Protein AF-A0A9W8YYJ9-F1 (afdb_monomer)

pLDDT: mean 70.37, std 14.11, range [32.84, 92.06]

Secondary structure (DSSP, 8-state):
------HHHHHHHHHHHHHHHHHHHHTTTTS--S-HHHHHHTT--HHHHHHHHHHHHHHHHHHHHHHHHHHHHHHHHSTTHHHHHHHHHHTTTHHHHHHH--HHHHHHHHHHHHHHTSPPPGGG--TTPPPPP-HHHHHHHHHHHHHHHHHTTT--HHHHHHHHHHHHHHHHHHHHHHS-SS-HHHHHHHHHTT-S-HHHHHHHHHHHHHTHHHHHHHHHHHHHHHHHHHT-----TTHHHHHHHHHHHHHHHHHHHHHTT-----TTS-EEETT-TT-HHHHHHHHH--SEEEBTTBS-TTSHHHHHHHHHHHHHHHHH---TTHHHHHHHHHHHHHHHHH--

Structure (mmCIF, N/CA/C/O backbone):
data_AF-A0A9W8YYJ9-F1
#
_entry.id   AF-A0A9W8YYJ9-F1
#
loop_
_atom_site.group_PDB
_atom_site.id
_atom_site.type_symbol
_atom_site.label_atom_id
_atom_site.label_alt_id
_atom_site.label_comp_id
_atom_site.label_asym_id
_atom_site.label_entity_id
_atom_site.label_seq_id
_atom_site.pdbx_PDB_ins_code
_atom_site.Cartn_x
_atom_site.Cartn_y
_atom_site.Cartn_z
_atom_site.occupancy
_atom_site.B_iso_or_equiv
_atom_site.auth_seq_id
_atom_site.auth_comp_id
_atom_site.auth_asym_id
_atom_site.auth_atom_id
_atom_site.pdbx_PDB_model_num
ATOM 1 N N . MET A 1 1 ? -14.606 18.804 -3.916 1.00 32.84 1 MET A N 1
ATOM 2 C CA . MET A 1 1 ? -15.302 19.866 -3.164 1.00 32.84 1 MET A CA 1
ATOM 3 C C . MET A 1 1 ? -14.268 20.422 -2.221 1.00 32.84 1 MET A C 1
ATOM 5 O O . MET A 1 1 ? -13.526 19.591 -1.743 1.00 32.84 1 MET A O 1
ATOM 9 N N . SER A 1 2 ? -14.126 21.734 -2.077 1.00 35.25 2 SER A N 1
ATOM 10 C CA . SER A 1 2 ? -13.266 22.467 -1.126 1.00 35.25 2 SER A CA 1
ATOM 11 C C . SER A 1 2 ? -14.208 23.369 -0.323 1.00 35.25 2 SER A C 1
ATOM 13 O O . SER A 1 2 ? -15.156 23.877 -0.915 1.00 35.25 2 SER A O 1
ATOM 15 N N . HIS A 1 3 ? -14.028 23.500 0.995 1.00 41.28 3 HIS A N 1
ATOM 16 C CA . HIS A 1 3 ? -14.941 24.261 1.859 1.00 41.28 3 HIS A CA 1
ATOM 17 C C . HIS A 1 3 ? -14.974 25.735 1.418 1.00 41.28 3 HIS A C 1
ATOM 19 O O . HIS A 1 3 ? -13.970 26.431 1.542 1.00 41.28 3 HIS A O 1
ATOM 25 N N . SER A 1 4 ? -16.104 26.200 0.878 1.00 46.91 4 SER A N 1
ATOM 26 C CA . SER A 1 4 ? -16.253 27.545 0.297 1.00 46.91 4 SER A CA 1
ATOM 2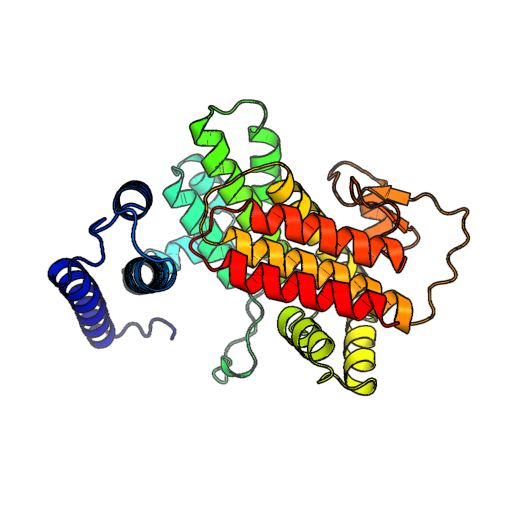7 C C . SER A 1 4 ? -16.373 28.662 1.344 1.00 46.91 4 SER A C 1
ATOM 29 O O . SER A 1 4 ? -16.263 29.836 1.005 1.00 46.91 4 SER A O 1
ATOM 31 N N . GLY A 1 5 ? -16.599 28.306 2.616 1.00 49.94 5 GLY A N 1
ATOM 32 C CA . GLY A 1 5 ? -16.934 29.264 3.675 1.00 49.94 5 GLY A CA 1
ATOM 33 C C . GLY A 1 5 ? -18.426 29.602 3.749 1.00 49.94 5 GLY A C 1
ATOM 34 O O . GLY A 1 5 ? -18.830 30.321 4.660 1.00 49.94 5 GLY A O 1
ATOM 35 N N . ASP A 1 6 ? -19.250 29.081 2.835 1.00 50.66 6 ASP A N 1
ATOM 36 C CA . ASP A 1 6 ? -20.679 29.377 2.782 1.00 50.66 6 ASP A CA 1
ATOM 37 C C . ASP A 1 6 ? -21.467 28.594 3.851 1.00 50.66 6 ASP A C 1
ATOM 39 O O . ASP A 1 6 ? -21.542 27.361 3.851 1.00 50.66 6 ASP A O 1
ATOM 43 N N . ARG A 1 7 ? -22.101 29.336 4.766 1.00 49.03 7 ARG A N 1
ATOM 44 C CA . ARG A 1 7 ? -22.953 28.808 5.845 1.00 49.03 7 ARG A CA 1
ATOM 45 C C . ARG A 1 7 ? -24.106 27.956 5.311 1.00 49.03 7 ARG A C 1
ATOM 47 O O . ARG A 1 7 ? -24.533 27.018 5.977 1.00 49.03 7 ARG A O 1
ATOM 54 N N . ARG A 1 8 ? -24.586 28.243 4.100 1.00 49.62 8 ARG A N 1
ATOM 55 C CA . ARG A 1 8 ? -25.687 27.499 3.482 1.00 49.62 8 ARG A CA 1
ATOM 56 C C . ARG A 1 8 ? -25.250 26.112 3.003 1.00 49.62 8 ARG A C 1
ATOM 58 O O . ARG A 1 8 ? -26.021 25.161 3.094 1.00 49.62 8 ARG A O 1
ATOM 65 N N . GLU A 1 9 ? -24.008 25.972 2.541 1.00 46.31 9 GLU A N 1
ATOM 66 C CA . GLU A 1 9 ? -23.428 24.677 2.163 1.00 46.31 9 GLU A CA 1
ATOM 67 C C . GLU A 1 9 ? -23.141 23.800 3.389 1.00 46.31 9 GLU A C 1
ATOM 69 O O . GLU A 1 9 ? -23.339 22.585 3.333 1.00 46.31 9 GLU A O 1
ATOM 74 N N . LEU A 1 10 ? -22.748 24.420 4.507 1.00 48.88 10 LEU A N 1
ATOM 75 C CA . LEU A 1 10 ? -22.602 23.768 5.811 1.00 48.88 10 LEU A CA 1
ATOM 76 C C . LEU A 1 10 ? -23.934 23.182 6.304 1.00 48.88 10 LEU A C 1
ATOM 78 O O . LEU A 1 10 ? -23.995 22.000 6.634 1.00 48.88 10 LEU A O 1
ATOM 82 N N . GLU A 1 11 ? -25.009 23.972 6.288 1.00 50.12 11 GLU A N 1
ATOM 83 C CA . GLU A 1 11 ? -26.346 23.519 6.700 1.00 50.12 11 GLU A CA 1
ATOM 84 C C . GLU A 1 11 ? -26.847 22.357 5.822 1.00 50.12 11 GLU A C 1
ATOM 86 O O . GLU A 1 11 ? -27.383 21.370 6.327 1.00 50.12 11 GLU A O 1
ATOM 91 N N . ILE A 1 12 ? -26.606 22.412 4.506 1.00 52.84 12 ILE A N 1
ATOM 92 C CA . ILE A 1 12 ? -26.936 21.312 3.587 1.00 52.84 12 ILE A CA 1
ATOM 93 C C . ILE A 1 12 ? -26.100 20.061 3.899 1.00 52.84 12 ILE A C 1
ATOM 95 O O . ILE A 1 12 ? -26.637 18.952 3.908 1.00 52.84 12 ILE A O 1
ATOM 99 N N . ALA A 1 13 ? -24.803 20.206 4.176 1.00 49.91 13 ALA A N 1
ATOM 100 C CA . ALA A 1 13 ? -23.924 19.086 4.506 1.00 49.91 13 ALA A CA 1
ATOM 101 C C . ALA A 1 13 ? -24.296 18.415 5.840 1.00 49.91 13 ALA A C 1
ATOM 103 O O . ALA A 1 13 ? -24.321 17.184 5.918 1.00 49.91 13 ALA A O 1
ATOM 104 N N . GLU A 1 14 ? -24.644 19.198 6.864 1.00 52.88 14 GLU A N 1
ATOM 105 C CA . GLU A 1 14 ? -25.125 18.695 8.156 1.00 52.88 14 GLU A CA 1
ATOM 106 C C . GLU A 1 14 ? -26.454 17.946 8.007 1.00 52.88 14 GLU A C 1
ATOM 108 O O . GLU A 1 14 ? -26.612 16.852 8.558 1.00 52.88 14 GLU A O 1
ATOM 113 N N . VAL A 1 15 ? -27.379 18.467 7.192 1.00 56.16 15 VAL A N 1
ATOM 114 C CA . VAL A 1 15 ? -28.635 17.781 6.859 1.00 56.16 15 VAL A CA 1
ATOM 115 C C . VAL A 1 15 ? -28.362 16.476 6.110 1.00 56.16 15 VAL A C 1
ATOM 117 O O . VAL A 1 15 ? -28.905 15.440 6.486 1.00 56.16 15 VAL A O 1
ATOM 120 N N . LEU A 1 16 ? -27.488 16.470 5.101 1.00 51.56 16 LEU A N 1
ATOM 121 C CA . LEU A 1 16 ? -27.149 15.259 4.342 1.00 51.56 16 LEU A CA 1
ATOM 122 C C . LEU A 1 16 ? -26.481 14.191 5.219 1.00 51.56 16 LEU A C 1
ATOM 124 O O . LEU A 1 16 ? -26.803 13.003 5.104 1.00 51.56 16 LEU A O 1
ATOM 128 N N . GLN A 1 17 ? -25.599 14.596 6.136 1.00 58.97 17 GLN A N 1
ATOM 129 C CA . GLN A 1 17 ? -24.997 13.698 7.116 1.00 58.97 17 GLN A CA 1
ATOM 130 C C . GLN A 1 17 ? -26.055 13.130 8.074 1.00 58.97 17 GLN A C 1
ATOM 132 O O . GLN A 1 17 ? -26.136 11.911 8.254 1.00 58.97 17 GLN A O 1
ATOM 137 N N . ALA A 1 18 ? -26.864 13.997 8.687 1.00 57.00 18 ALA A N 1
ATOM 138 C CA . ALA A 1 18 ? -27.879 13.607 9.659 1.00 57.00 18 ALA A CA 1
ATOM 139 C C . ALA A 1 18 ? -28.930 12.681 9.035 1.00 57.00 18 ALA A C 1
ATOM 141 O O . ALA A 1 18 ? -29.273 11.657 9.625 1.00 57.00 18 ALA A O 1
ATOM 142 N N . VAL A 1 19 ? -29.373 12.979 7.811 1.00 58.97 19 VAL A N 1
ATOM 143 C CA . VAL A 1 19 ? -30.324 12.162 7.046 1.00 58.97 19 VAL A CA 1
ATOM 144 C C . VAL A 1 19 ? -29.736 10.790 6.728 1.00 58.97 19 VAL A C 1
ATOM 146 O O . VAL A 1 19 ? -30.407 9.782 6.945 1.00 58.97 19 VAL A O 1
ATOM 149 N N . SER A 1 20 ? -28.475 10.721 6.294 1.00 56.91 20 SER A N 1
ATOM 150 C CA . SER A 1 20 ? -27.807 9.452 5.971 1.00 56.91 20 SER A CA 1
ATOM 151 C C . SER A 1 20 ? -27.663 8.547 7.200 1.00 56.91 20 SER A C 1
ATOM 153 O O . SER A 1 20 ? -27.973 7.357 7.139 1.00 56.91 20 SER A O 1
ATOM 155 N N . ILE A 1 21 ? -27.257 9.109 8.344 1.00 61.94 21 ILE A N 1
ATOM 156 C CA . ILE A 1 21 ? -27.129 8.366 9.607 1.00 61.94 21 ILE A CA 1
ATOM 157 C C . ILE A 1 21 ? -28.508 7.956 10.144 1.00 61.94 21 ILE A C 1
ATOM 159 O O . ILE A 1 21 ? -28.677 6.821 10.593 1.00 61.94 21 ILE A O 1
ATOM 163 N N . ALA A 1 22 ? -29.503 8.846 10.091 1.00 59.53 22 ALA A N 1
ATOM 164 C CA . ALA A 1 22 ? -30.857 8.570 10.565 1.00 59.53 22 ALA A CA 1
ATOM 165 C C . ALA A 1 22 ? -31.551 7.483 9.729 1.00 59.53 22 ALA A C 1
ATOM 167 O O . ALA A 1 22 ? -32.159 6.573 10.293 1.00 59.53 22 ALA A O 1
ATOM 168 N N . LEU A 1 23 ? -31.414 7.525 8.400 1.00 57.34 23 LEU A N 1
ATOM 169 C CA . LEU A 1 23 ? -31.914 6.480 7.503 1.00 57.34 23 LEU A CA 1
ATOM 170 C C . LEU A 1 23 ? -31.212 5.146 7.752 1.00 57.34 23 LEU A C 1
ATOM 172 O O . LEU A 1 23 ? -31.887 4.123 7.857 1.00 57.34 23 LEU A O 1
ATOM 176 N N . ALA A 1 24 ? -29.885 5.150 7.906 1.00 60.91 24 ALA A N 1
ATOM 177 C CA . ALA A 1 24 ? -29.119 3.940 8.193 1.00 60.91 24 ALA A CA 1
ATOM 178 C C . ALA A 1 24 ? -29.513 3.307 9.541 1.00 60.91 24 ALA A C 1
ATOM 180 O O . ALA A 1 24 ? -29.719 2.095 9.607 1.00 60.91 24 ALA A O 1
ATOM 181 N N . ARG A 1 25 ? -29.728 4.114 10.592 1.00 66.62 25 ARG A N 1
ATOM 182 C CA . ARG A 1 25 ? -30.268 3.642 11.883 1.00 66.62 25 ARG A CA 1
ATOM 183 C C . ARG A 1 25 ? -31.680 3.077 11.735 1.00 66.62 25 ARG A C 1
ATOM 185 O O . ARG A 1 25 ? -31.929 1.955 12.150 1.00 66.62 25 ARG A O 1
ATOM 192 N N . ARG A 1 26 ? -32.590 3.802 11.075 1.00 67.00 26 ARG A N 1
ATOM 193 C CA . ARG A 1 26 ? -33.988 3.370 10.879 1.00 67.00 26 ARG A CA 1
ATOM 194 C C . ARG A 1 26 ? -34.111 2.090 10.047 1.00 67.00 26 ARG A C 1
ATOM 196 O O . ARG A 1 26 ? -35.091 1.365 10.174 1.00 67.00 26 ARG A O 1
ATOM 203 N N . LYS A 1 27 ? -33.142 1.824 9.171 1.00 65.88 27 LYS A N 1
ATOM 204 C CA . LYS A 1 27 ? -33.082 0.618 8.336 1.00 65.88 27 LYS A CA 1
ATOM 205 C C . LYS A 1 27 ? -32.293 -0.531 8.980 1.00 65.88 27 LYS A C 1
ATOM 207 O O . LYS A 1 27 ? -32.112 -1.553 8.313 1.00 65.88 27 LYS A O 1
ATOM 212 N N . GLY A 1 28 ? -31.843 -0.376 10.231 1.00 60.56 28 GLY A N 1
ATOM 213 C CA . GLY A 1 28 ? -31.082 -1.392 10.965 1.00 60.56 28 GLY A CA 1
ATOM 214 C C . GLY A 1 28 ? -29.738 -1.717 10.311 1.00 60.56 28 GLY A C 1
ATOM 215 O O . GLY A 1 28 ? -29.261 -2.838 10.400 1.00 60.56 28 GLY A O 1
ATOM 216 N N . VAL A 1 29 ? -29.143 -0.768 9.580 1.00 67.69 29 VAL A N 1
ATOM 217 C CA . VAL A 1 29 ? -27.910 -0.987 8.797 1.00 67.69 29 VAL A CA 1
ATOM 218 C C . VAL A 1 29 ? -26.683 -1.150 9.704 1.00 67.69 29 VAL A C 1
ATOM 220 O O . VAL A 1 29 ? -25.703 -1.777 9.314 1.00 67.69 29 VAL A O 1
ATOM 223 N N . PHE A 1 30 ? -26.736 -0.591 10.914 1.00 62.47 30 PHE A N 1
ATOM 224 C CA . PHE A 1 30 ? -25.685 -0.716 11.930 1.00 62.47 30 PHE A CA 1
ATOM 225 C C . PHE A 1 30 ? -25.922 -1.871 12.908 1.00 62.47 30 PHE A C 1
ATOM 227 O O . PHE A 1 30 ? -25.112 -2.077 13.807 1.00 62.47 30 PHE A O 1
ATOM 234 N N . GLU A 1 31 ? -27.039 -2.579 12.771 1.00 67.19 31 GLU A N 1
ATOM 235 C CA . GLU A 1 31 ? -27.379 -3.705 13.630 1.00 67.19 31 GLU A CA 1
ATOM 236 C C . GLU A 1 31 ? -26.820 -4.987 13.015 1.00 67.19 31 GLU A C 1
ATOM 238 O O . GLU A 1 31 ? -26.928 -5.211 11.808 1.00 67.19 31 GLU A O 1
ATOM 243 N N . ASP A 1 32 ? -26.216 -5.835 13.845 1.00 59.44 32 ASP A N 1
ATOM 244 C CA . ASP A 1 32 ? -25.750 -7.154 13.421 1.00 59.44 32 ASP A CA 1
ATOM 245 C C . ASP A 1 32 ? -26.947 -8.114 13.392 1.00 59.44 32 ASP A C 1
ATOM 247 O O . ASP A 1 32 ? -27.290 -8.770 14.379 1.00 59.44 32 ASP A O 1
ATOM 251 N N . VAL A 1 33 ? -27.678 -8.091 12.274 1.00 60.03 33 VAL A N 1
ATOM 252 C CA . VAL A 1 33 ? -28.967 -8.786 12.147 1.00 60.03 33 VAL A CA 1
ATOM 253 C C . VAL A 1 33 ? -28.774 -10.296 11.960 1.00 60.03 33 VAL A C 1
ATOM 255 O O . VAL A 1 33 ? -29.585 -11.079 12.458 1.00 60.03 33 VAL A O 1
ATOM 258 N N . LEU A 1 34 ? -27.703 -10.725 11.279 1.00 62.53 34 LEU A N 1
ATOM 259 C CA . LEU A 1 34 ? -27.428 -12.132 10.965 1.00 62.53 34 LEU A CA 1
ATOM 260 C C . LEU A 1 34 ? -25.920 -12.454 11.051 1.00 62.53 34 LEU A C 1
ATOM 262 O O . LEU A 1 34 ? -25.251 -12.579 10.024 1.00 62.53 34 LEU A O 1
ATOM 266 N N . PRO A 1 35 ? -25.389 -12.691 12.266 1.00 65.19 35 PRO A N 1
ATOM 267 C CA . PRO A 1 35 ? -24.015 -13.148 12.446 1.00 65.19 35 PRO A CA 1
ATOM 268 C C . PRO A 1 35 ? -23.746 -14.424 11.636 1.00 65.19 35 PRO A C 1
ATOM 270 O O . PRO A 1 35 ? -24.597 -15.320 11.587 1.00 65.19 35 PRO A O 1
ATOM 273 N N . GLN A 1 36 ? -22.551 -14.550 11.047 1.00 62.38 36 GLN A N 1
ATOM 274 C CA . GLN A 1 36 ? -22.151 -15.720 10.243 1.00 62.38 36 GLN A CA 1
ATOM 275 C C . GLN A 1 36 ? -22.388 -17.051 10.977 1.00 62.38 36 GLN A C 1
ATOM 277 O O . GLN A 1 36 ? -22.836 -18.027 10.373 1.00 62.38 36 GLN A O 1
ATOM 282 N N . ASP A 1 37 ? -22.190 -17.055 12.295 1.00 65.38 37 ASP A N 1
ATOM 283 C CA . ASP A 1 37 ? -22.404 -18.208 13.171 1.00 65.38 37 ASP A CA 1
ATOM 284 C C . ASP A 1 37 ? -23.873 -18.644 13.237 1.00 65.38 37 ASP A C 1
ATOM 286 O O . ASP A 1 37 ? -24.168 -19.819 13.449 1.00 65.38 37 ASP A O 1
ATOM 290 N N . ARG A 1 38 ? -24.819 -17.712 13.064 1.00 65.50 38 ARG A N 1
ATOM 291 C CA . ARG A 1 38 ? -26.251 -18.025 12.986 1.00 65.50 38 ARG A CA 1
ATOM 292 C C . ARG A 1 38 ? -26.628 -18.543 11.606 1.00 65.50 38 ARG A C 1
ATOM 294 O O . ARG A 1 38 ? -27.392 -19.495 11.535 1.00 65.50 38 ARG A O 1
ATOM 301 N N . ILE A 1 39 ? -26.055 -17.992 10.534 1.00 64.69 39 ILE A N 1
ATOM 302 C CA . ILE A 1 39 ? -26.288 -18.479 9.163 1.00 64.69 39 ILE A CA 1
ATOM 303 C C . ILE A 1 39 ? -25.789 -19.924 9.012 1.00 64.69 39 ILE A C 1
ATOM 305 O O . ILE A 1 39 ? -26.496 -20.764 8.460 1.00 64.69 39 ILE A O 1
ATOM 309 N N . ALA A 1 40 ? -24.621 -20.240 9.578 1.00 67.00 40 ALA A N 1
ATOM 310 C CA . ALA A 1 40 ? -24.063 -21.593 9.578 1.00 67.00 40 ALA A CA 1
ATOM 311 C C . ALA A 1 40 ? -24.938 -22.605 10.344 1.00 67.00 40 ALA A C 1
ATOM 313 O O . ALA A 1 40 ? -25.021 -23.771 9.962 1.00 67.00 40 ALA A O 1
ATOM 314 N N . LYS A 1 41 ? -25.633 -22.160 11.399 1.00 75.12 41 LYS A N 1
ATOM 315 C CA . LYS A 1 41 ? -26.545 -22.999 12.196 1.00 75.12 41 LYS A CA 1
ATOM 316 C C . LYS A 1 41 ? -27.883 -23.282 11.512 1.00 75.12 41 LYS A C 1
ATOM 318 O O . LYS A 1 41 ? -28.564 -24.213 11.925 1.00 75.12 41 LYS A O 1
ATOM 323 N N . LEU A 1 42 ? -28.261 -22.521 10.482 1.00 73.81 42 LEU A N 1
ATOM 324 C CA . LEU A 1 42 ? -29.549 -22.685 9.797 1.00 73.81 42 LEU A CA 1
ATOM 325 C C . LEU A 1 42 ? -29.588 -23.891 8.836 1.00 73.81 42 LEU A C 1
ATOM 327 O O . LEU A 1 42 ? -30.653 -24.166 8.296 1.00 73.81 42 LEU A O 1
ATOM 331 N N . GLN A 1 43 ? -28.464 -24.596 8.618 1.00 79.00 43 GLN A N 1
ATOM 332 C CA . GLN A 1 43 ? -28.350 -25.769 7.724 1.00 79.00 43 GLN A CA 1
ATOM 333 C C . GLN A 1 43 ? -29.042 -25.574 6.359 1.00 79.00 43 GLN A C 1
ATOM 335 O O . GLN A 1 43 ? -29.646 -26.489 5.802 1.00 79.00 43 GLN A O 1
ATOM 340 N N . LEU A 1 44 ? -28.986 -24.353 5.821 1.00 79.06 44 LEU A N 1
ATOM 341 C CA . LEU A 1 44 ? -29.685 -24.004 4.591 1.00 79.06 44 LEU A CA 1
ATOM 342 C C . LEU A 1 44 ? -28.982 -24.600 3.364 1.00 79.06 44 LEU A C 1
ATOM 344 O O . LEU A 1 44 ? -27.752 -24.709 3.353 1.00 79.06 44 LEU A O 1
ATOM 348 N N . PRO A 1 45 ? -29.733 -24.891 2.286 1.00 84.06 45 PRO A N 1
ATOM 349 C CA . PRO A 1 45 ? -29.152 -25.145 0.976 1.00 84.06 45 PRO A CA 1
ATOM 350 C C . PRO A 1 45 ? -28.176 -24.026 0.587 1.00 84.06 45 PRO A C 1
ATOM 352 O O . PRO A 1 45 ? -28.455 -22.844 0.815 1.00 84.06 45 PRO A O 1
ATOM 355 N N . LEU A 1 46 ? -27.048 -24.394 -0.031 1.00 73.38 46 LEU A N 1
ATOM 356 C CA . LEU A 1 46 ? -25.930 -23.489 -0.338 1.00 73.38 46 LEU A CA 1
ATOM 357 C C . LEU A 1 46 ? -26.377 -22.189 -1.026 1.00 73.38 46 LEU A C 1
ATOM 359 O O . LEU A 1 46 ? -25.905 -21.107 -0.687 1.00 73.38 46 LEU A O 1
ATOM 363 N N . GLU A 1 47 ? -27.323 -22.285 -1.958 1.00 70.50 47 GLU A N 1
ATOM 364 C CA . GLU A 1 47 ? -27.848 -21.137 -2.697 1.00 70.50 47 GLU A CA 1
ATOM 365 C C . GLU A 1 47 ? -28.603 -20.143 -1.796 1.00 70.50 47 GLU A C 1
ATOM 367 O O . GLU A 1 47 ? -28.457 -18.928 -1.934 1.00 70.50 47 GLU A O 1
ATOM 372 N N . GLN A 1 48 ? -29.375 -20.638 -0.828 1.00 69.62 48 GLN A N 1
ATOM 373 C CA . GLN A 1 48 ? -30.124 -19.800 0.110 1.00 69.62 48 GLN A CA 1
ATOM 374 C C . GLN A 1 48 ? -29.200 -19.164 1.153 1.00 69.62 48 GLN A C 1
ATOM 376 O O . GLN A 1 48 ? -29.341 -17.978 1.459 1.00 69.62 48 GLN A O 1
ATOM 381 N N . ALA A 1 49 ? -28.205 -19.915 1.634 1.00 69.56 49 ALA A N 1
ATOM 382 C CA . ALA A 1 49 ? -27.157 -19.385 2.501 1.00 69.56 49 ALA A CA 1
ATOM 383 C C . ALA A 1 49 ? -26.353 -18.273 1.802 1.00 69.56 49 ALA A C 1
ATOM 385 O O . ALA A 1 49 ? -26.058 -17.242 2.409 1.00 69.56 49 ALA A O 1
ATOM 386 N N . TRP A 1 50 ? -26.050 -18.445 0.511 1.00 69.12 50 TRP A N 1
ATOM 387 C CA . TRP A 1 50 ? -25.339 -17.447 -0.287 1.00 69.12 50 TRP A CA 1
ATOM 388 C C . TRP A 1 50 ? -26.148 -16.158 -0.476 1.00 69.12 50 TRP A C 1
ATOM 390 O O . TRP A 1 50 ? -25.606 -15.067 -0.301 1.00 69.12 50 TRP A O 1
ATOM 400 N N . ARG A 1 51 ? -27.454 -16.265 -0.756 1.00 71.69 51 ARG A N 1
ATOM 401 C CA . ARG A 1 51 ? -28.349 -15.098 -0.868 1.00 71.69 51 ARG A CA 1
ATOM 402 C C . ARG A 1 51 ? -28.451 -14.321 0.447 1.00 71.69 51 ARG A C 1
ATOM 404 O O . ARG A 1 51 ? -28.366 -13.096 0.432 1.00 71.69 51 ARG A O 1
ATOM 411 N N . LEU A 1 52 ? -28.580 -15.014 1.580 1.00 71.00 52 LEU A N 1
ATOM 412 C CA . LEU A 1 52 ? -28.612 -14.377 2.904 1.00 71.00 52 LEU A CA 1
ATOM 413 C C . LEU A 1 52 ? -27.292 -13.679 3.236 1.00 71.00 52 LEU A C 1
ATOM 415 O O . LEU A 1 52 ? -27.298 -12.549 3.720 1.00 71.00 52 LEU A O 1
ATOM 419 N N . TRP A 1 53 ? -26.167 -14.323 2.922 1.00 72.94 53 TRP A N 1
ATOM 420 C CA . TRP A 1 53 ? -24.850 -13.720 3.091 1.00 72.94 53 TRP A CA 1
ATOM 421 C C . TRP A 1 53 ? -24.676 -12.464 2.227 1.00 72.94 53 TRP A C 1
ATOM 423 O O . TRP A 1 53 ? -24.154 -11.466 2.713 1.00 72.94 53 TRP A O 1
ATOM 433 N N . ALA A 1 54 ? -25.135 -12.482 0.971 1.00 68.56 54 ALA A N 1
ATOM 434 C CA . ALA A 1 54 ? -25.024 -11.338 0.067 1.00 68.56 54 ALA A CA 1
ATOM 435 C C . ALA A 1 54 ? -25.786 -10.106 0.585 1.00 68.56 54 ALA A C 1
ATOM 437 O O . ALA A 1 54 ? -25.248 -9.001 0.559 1.00 68.56 54 ALA A O 1
ATOM 438 N N . VAL A 1 55 ? -26.999 -10.302 1.110 1.00 71.12 55 VAL A N 1
ATOM 439 C CA . VAL A 1 55 ? -27.831 -9.222 1.671 1.00 71.12 55 VAL A CA 1
ATOM 440 C C . VAL A 1 55 ? -27.227 -8.644 2.956 1.00 71.12 55 VAL A C 1
ATOM 442 O O . VAL A 1 55 ? -27.220 -7.426 3.150 1.00 71.12 55 VAL A O 1
ATOM 445 N N . ASP A 1 56 ? -26.696 -9.497 3.834 1.00 66.25 56 ASP A N 1
ATOM 446 C CA . ASP A 1 56 ? -26.001 -9.055 5.049 1.00 66.25 56 ASP A CA 1
ATOM 447 C C . ASP A 1 56 ? -24.716 -8.270 4.722 1.00 66.25 56 ASP A C 1
ATOM 449 O O . ASP A 1 56 ? -24.442 -7.202 5.273 1.00 66.25 56 ASP A O 1
ATOM 453 N N . GLU A 1 57 ? -23.952 -8.761 3.751 1.00 69.19 57 GLU A N 1
ATOM 454 C CA . GLU A 1 57 ? -22.732 -8.123 3.271 1.00 69.19 57 GLU A CA 1
ATOM 455 C C . GLU A 1 57 ? -23.006 -6.755 2.622 1.00 69.19 57 GLU A C 1
ATOM 457 O O . GLU A 1 57 ? -22.287 -5.787 2.884 1.00 69.19 57 GLU A O 1
ATOM 462 N N . GLU A 1 58 ? -24.063 -6.637 1.816 1.00 66.31 58 GLU A N 1
ATOM 463 C CA . GLU A 1 58 ? -24.501 -5.369 1.223 1.00 66.31 58 GLU A CA 1
ATOM 464 C C . GLU A 1 58 ? -24.875 -4.339 2.300 1.00 66.31 58 GLU A C 1
ATOM 466 O O . GLU A 1 58 ? -24.478 -3.169 2.225 1.00 66.31 58 GLU A O 1
ATOM 471 N N . ARG A 1 59 ? -25.562 -4.778 3.360 1.00 66.38 59 ARG A N 1
ATOM 472 C CA . ARG A 1 59 ? -25.885 -3.935 4.518 1.00 66.38 59 ARG A CA 1
ATOM 473 C C . ARG A 1 59 ? -24.638 -3.465 5.255 1.00 66.38 59 ARG A C 1
ATOM 475 O O . ARG A 1 59 ? -24.501 -2.261 5.474 1.00 66.38 59 ARG A O 1
ATOM 482 N N . ARG A 1 60 ? -23.696 -4.360 5.571 1.00 68.06 60 ARG A N 1
ATOM 483 C CA . ARG A 1 60 ? -22.437 -3.986 6.244 1.00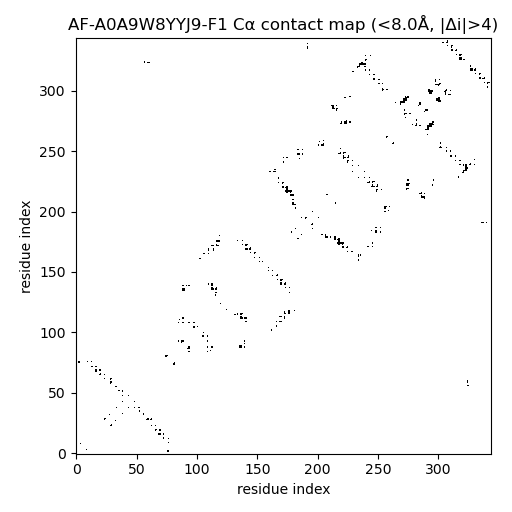 68.06 60 ARG A CA 1
ATOM 484 C C . ARG A 1 60 ? -21.631 -2.974 5.426 1.00 68.06 60 ARG A C 1
ATOM 486 O O . ARG A 1 60 ? -21.145 -1.984 5.975 1.00 68.06 60 ARG A O 1
ATOM 493 N N . ARG A 1 61 ? -21.560 -3.150 4.101 1.00 66.19 61 ARG A N 1
ATOM 494 C CA . ARG A 1 61 ? -20.910 -2.193 3.183 1.00 66.19 61 ARG A CA 1
ATOM 495 C C . ARG A 1 61 ? -21.612 -0.841 3.156 1.00 66.19 61 ARG A C 1
ATOM 497 O O . ARG A 1 61 ? -20.944 0.191 3.156 1.00 66.19 61 ARG A O 1
ATOM 504 N N . THR A 1 62 ? -22.941 -0.844 3.186 1.00 68.38 62 THR A N 1
ATOM 505 C CA . THR A 1 62 ? -23.751 0.378 3.244 1.00 68.38 62 THR A CA 1
ATOM 506 C C . THR A 1 62 ? -23.528 1.124 4.560 1.00 68.38 62 THR A C 1
ATOM 508 O O . THR A 1 62 ? -23.281 2.328 4.546 1.00 68.38 62 THR A O 1
ATOM 511 N N . GLY A 1 63 ? -23.521 0.421 5.696 1.00 68.31 63 GLY A N 1
ATOM 512 C CA . GLY A 1 63 ? -23.250 1.015 7.009 1.00 68.31 63 GLY A CA 1
ATOM 513 C C . GLY A 1 63 ? -21.861 1.626 7.089 1.00 68.31 63 GLY A C 1
ATOM 514 O O . GLY A 1 63 ? -21.692 2.752 7.557 1.00 68.31 63 GLY A O 1
ATOM 515 N N . PHE A 1 64 ? -20.869 0.934 6.539 1.00 64.31 64 PHE A N 1
ATOM 516 C CA . PHE A 1 64 ? -19.523 1.466 6.463 1.00 64.31 64 PHE A CA 1
ATOM 517 C C . PHE A 1 64 ? -19.400 2.689 5.545 1.00 64.31 64 PHE A C 1
ATOM 519 O O . PHE A 1 64 ? -18.765 3.673 5.918 1.00 64.31 64 PHE A O 1
ATOM 526 N N . ALA A 1 65 ? -20.026 2.669 4.367 1.00 64.75 65 ALA A N 1
ATOM 527 C CA . ALA A 1 65 ? -20.027 3.810 3.456 1.00 64.75 65 ALA A CA 1
ATOM 528 C C . ALA A 1 65 ? -20.690 5.043 4.088 1.00 64.75 65 ALA A C 1
ATOM 530 O O . ALA A 1 65 ? -20.192 6.160 3.921 1.00 64.75 65 ALA A O 1
ATOM 531 N N . VAL A 1 66 ? -21.759 4.842 4.866 1.00 66.50 66 VAL A N 1
ATOM 532 C CA . VAL A 1 66 ? -22.405 5.898 5.657 1.00 66.50 66 VAL A CA 1
ATOM 533 C C . VAL A 1 66 ? -21.471 6.396 6.761 1.00 66.50 66 VAL A C 1
ATOM 535 O O . VAL A 1 66 ? -21.359 7.605 6.940 1.00 66.50 66 VAL A O 1
ATOM 538 N N . TRP A 1 67 ? -20.754 5.506 7.454 1.00 68.06 67 TRP A N 1
ATOM 539 C CA . TRP A 1 67 ? -19.782 5.889 8.483 1.00 68.06 67 TRP A CA 1
ATOM 540 C C . TRP A 1 67 ? -18.615 6.700 7.907 1.00 68.06 67 TRP A C 1
ATOM 542 O O . TRP A 1 67 ? -18.354 7.798 8.386 1.00 68.06 67 TRP A O 1
ATOM 552 N N . VAL A 1 68 ? -17.969 6.231 6.834 1.00 62.66 68 VAL A N 1
ATOM 553 C CA . VAL A 1 68 ? -16.871 6.957 6.169 1.00 62.66 68 VAL A CA 1
ATOM 554 C C . VAL A 1 68 ? -17.345 8.311 5.666 1.00 62.66 68 VAL A C 1
ATOM 556 O O . VAL A 1 68 ? -16.663 9.316 5.861 1.00 62.66 68 VAL A O 1
ATOM 559 N N . SER A 1 69 ? -18.513 8.350 5.026 1.00 59.06 69 SER A N 1
ATOM 560 C CA . SER A 1 69 ? -19.103 9.601 4.554 1.00 59.06 69 SER A CA 1
ATOM 561 C C . SER A 1 69 ? -19.332 10.555 5.723 1.00 59.06 69 SER A C 1
ATOM 563 O O . SER A 1 69 ? -18.843 11.678 5.686 1.00 59.06 69 SER A O 1
ATOM 565 N N . ALA A 1 70 ? -19.966 10.094 6.802 1.00 56.97 70 ALA A N 1
ATOM 566 C CA . ALA A 1 70 ? -20.207 10.891 8.000 1.00 56.97 70 ALA A CA 1
ATOM 567 C C . ALA A 1 70 ? -18.914 11.404 8.648 1.00 56.97 70 ALA A C 1
ATOM 569 O O . ALA A 1 70 ? -18.816 12.590 8.950 1.00 56.97 70 ALA A O 1
ATOM 570 N N . SER A 1 71 ? -17.900 10.554 8.817 1.00 55.47 71 SER A N 1
ATOM 571 C CA . SER A 1 71 ? -16.598 10.953 9.361 1.00 55.47 71 SER A CA 1
ATOM 572 C C . SER A 1 71 ? -15.931 12.021 8.499 1.00 55.47 71 SER A C 1
ATOM 574 O O . SER A 1 71 ? -15.370 12.977 9.030 1.00 55.47 71 SER A O 1
ATOM 576 N N . ARG A 1 72 ? -16.040 11.904 7.170 1.00 55.25 72 ARG A N 1
ATOM 577 C CA . ARG A 1 72 ? -15.527 12.909 6.235 1.00 55.25 72 ARG A CA 1
ATOM 578 C C . ARG A 1 72 ? -16.297 14.222 6.330 1.00 55.25 72 ARG A C 1
ATOM 580 O O . ARG A 1 72 ? -15.645 15.255 6.359 1.00 55.25 72 ARG A O 1
ATOM 587 N N . TYR A 1 73 ? -17.627 14.195 6.444 1.00 52.81 73 TYR A N 1
ATOM 588 C CA . TYR A 1 73 ? -18.444 15.404 6.624 1.00 52.81 73 TYR A CA 1
ATOM 589 C C . TYR A 1 73 ? -18.105 16.146 7.926 1.00 52.81 73 TYR A C 1
ATOM 591 O O . TYR A 1 73 ? -17.881 17.353 7.889 1.00 52.81 73 TYR A O 1
ATOM 599 N N . VAL A 1 74 ? -17.950 15.431 9.048 1.00 49.22 74 VAL A N 1
ATOM 600 C CA . VAL A 1 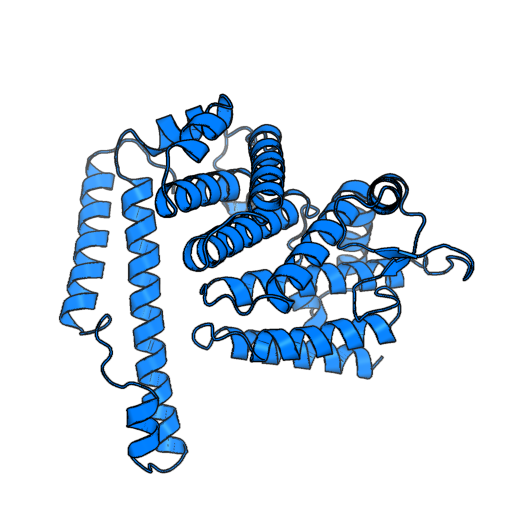74 ? -17.563 16.028 10.346 1.00 49.22 74 VAL A CA 1
ATOM 601 C C . VAL A 1 74 ? -16.189 16.696 10.291 1.00 49.22 74 VAL A C 1
ATOM 603 O O . VAL A 1 74 ? -15.985 17.726 10.929 1.00 49.22 74 VAL A O 1
ATOM 606 N N . LEU A 1 75 ? -15.244 16.113 9.552 1.00 48.34 75 LEU A N 1
ATOM 607 C CA . LEU A 1 75 ? -13.897 16.663 9.370 1.00 48.34 75 LEU A CA 1
ATOM 608 C C . LEU A 1 75 ? -13.874 17.856 8.408 1.00 48.34 75 LEU A C 1
ATOM 610 O O . LEU A 1 75 ? -13.096 18.783 8.603 1.00 48.34 75 LEU A O 1
ATOM 614 N N . TRP A 1 76 ? -14.724 17.830 7.384 1.00 47.56 76 TRP A N 1
ATOM 615 C CA . TRP A 1 76 ? -14.746 18.826 6.317 1.00 47.56 76 TRP A CA 1
ATOM 616 C C . TRP A 1 76 ? -15.460 20.121 6.678 1.00 47.56 76 TRP A C 1
ATOM 618 O O . TRP A 1 76 ? -15.045 21.186 6.233 1.00 47.56 76 TRP A O 1
ATOM 628 N N . PHE A 1 77 ? -16.539 20.021 7.448 1.00 46.22 77 PHE A N 1
ATOM 629 C CA . PHE A 1 77 ? -17.475 21.120 7.650 1.00 46.22 77 PHE A CA 1
ATOM 630 C C . PHE A 1 77 ? -17.458 21.690 9.072 1.00 46.22 77 PHE A C 1
ATOM 632 O O . PHE A 1 77 ? -18.100 22.702 9.325 1.00 46.22 77 PHE A O 1
ATOM 639 N N . ARG A 1 78 ? -16.681 21.121 10.009 1.00 39.47 78 ARG A N 1
ATOM 640 C CA . ARG A 1 78 ? -16.446 21.790 11.298 1.00 39.47 78 ARG A CA 1
ATOM 641 C C . ARG A 1 78 ? -15.518 22.995 11.104 1.00 39.47 78 ARG A C 1
ATOM 643 O O . ARG A 1 78 ? -14.336 22.786 10.815 1.00 39.47 78 ARG A O 1
ATOM 650 N N . PRO A 1 79 ? -15.988 24.236 11.331 1.00 35.66 79 PRO A N 1
ATOM 651 C CA . PRO A 1 79 ? -15.151 25.416 11.169 1.00 35.66 79 PRO A CA 1
ATOM 652 C C . PRO A 1 79 ? -13.979 25.378 12.163 1.00 35.66 79 PRO A C 1
ATOM 654 O O . PRO A 1 79 ? -14.171 25.086 13.345 1.00 35.66 79 PRO A O 1
ATOM 657 N N . GLY A 1 80 ? -12.762 25.660 11.686 1.00 40.94 80 GLY A N 1
ATOM 658 C CA . GLY A 1 80 ? -11.590 25.945 12.526 1.00 40.94 80 GLY A CA 1
ATOM 659 C C . GLY A 1 80 ? -10.622 24.792 12.825 1.00 40.94 80 GLY A C 1
ATOM 660 O O . GLY A 1 80 ? -9.529 25.068 13.307 1.00 40.94 80 GLY A O 1
ATOM 661 N N . ARG A 1 81 ? -10.943 23.520 12.524 1.00 42.97 81 ARG A N 1
ATOM 662 C CA . ARG A 1 81 ? -9.997 22.398 12.754 1.00 42.97 81 ARG A CA 1
ATOM 663 C C . ARG A 1 81 ? -9.202 21.963 11.525 1.00 42.97 81 ARG A C 1
ATOM 665 O O . ARG A 1 81 ? -8.064 21.557 11.705 1.00 42.97 81 ARG A O 1
ATOM 672 N N . SER A 1 82 ? -9.743 22.057 10.308 1.00 48.22 82 SER A N 1
ATOM 673 C CA . SER A 1 82 ? -8.984 21.691 9.098 1.00 48.22 82 SER A CA 1
ATOM 674 C C . SER A 1 82 ? -7.871 22.697 8.801 1.00 48.22 82 SER A C 1
ATOM 676 O O . SER A 1 82 ? -6.754 22.280 8.532 1.00 48.22 82 SER A O 1
ATOM 678 N N . GLN A 1 83 ? -8.133 24.002 8.955 1.00 49.72 83 GLN A N 1
ATOM 679 C CA . GLN A 1 83 ? -7.119 25.048 8.785 1.00 49.72 83 GLN A CA 1
ATOM 680 C C . GLN A 1 83 ? -6.019 24.937 9.849 1.00 49.72 83 GLN A C 1
ATOM 682 O O . GLN A 1 83 ? -4.859 24.822 9.502 1.00 49.72 83 GLN A O 1
ATOM 687 N N . ALA A 1 84 ? -6.375 24.844 11.138 1.00 53.94 84 ALA A N 1
ATOM 688 C CA . ALA A 1 84 ? -5.395 24.760 12.224 1.00 53.94 84 ALA A CA 1
ATOM 689 C C . ALA A 1 84 ? -4.531 23.487 12.174 1.00 53.94 84 ALA A C 1
ATOM 691 O O . ALA A 1 84 ? -3.372 23.521 12.569 1.00 53.94 84 ALA A O 1
ATOM 692 N N . LEU A 1 85 ? -5.083 22.363 11.702 1.00 51.25 85 LEU A N 1
ATOM 693 C CA . 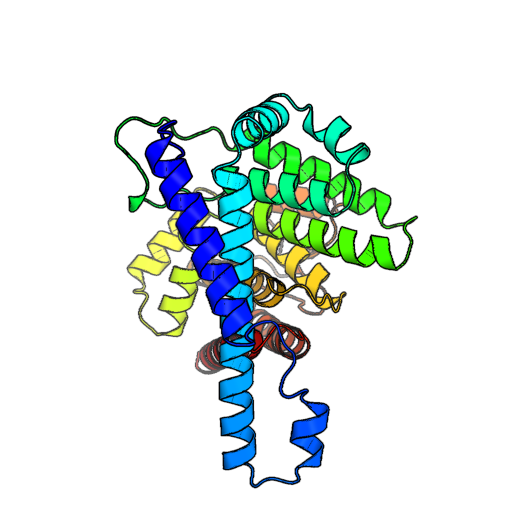LEU A 1 85 ? -4.359 21.094 11.598 1.00 51.25 85 LEU A CA 1
ATOM 694 C C . LEU A 1 85 ? -3.537 21.022 10.302 1.00 51.25 85 LEU A C 1
ATOM 696 O O . LEU A 1 85 ? -2.419 20.519 10.340 1.00 51.25 85 LEU A O 1
ATOM 700 N N . ALA A 1 86 ? -4.027 21.595 9.197 1.00 53.66 86 ALA A N 1
ATOM 701 C CA . ALA A 1 86 ? -3.234 21.805 7.986 1.00 53.66 86 ALA A CA 1
ATOM 702 C C . ALA A 1 86 ? -2.067 22.774 8.247 1.00 53.66 86 ALA A C 1
ATOM 704 O O . ALA A 1 86 ? -0.929 22.445 7.926 1.00 53.66 86 ALA A O 1
ATOM 705 N N . ASP A 1 87 ? -2.317 23.894 8.928 1.00 58.28 87 ASP A N 1
ATOM 706 C CA . ASP A 1 87 ? -1.298 24.850 9.368 1.00 58.28 87 ASP A CA 1
ATOM 707 C C . ASP A 1 87 ? -0.324 24.200 10.365 1.00 58.28 87 ASP A C 1
ATOM 709 O O . ASP A 1 87 ? 0.878 24.437 10.296 1.00 58.28 87 ASP A O 1
ATOM 713 N N . ALA A 1 88 ? -0.797 23.325 11.260 1.00 57.44 88 ALA A N 1
ATOM 714 C CA . ALA A 1 88 ? 0.074 22.581 12.174 1.00 57.44 88 ALA A CA 1
ATOM 715 C C . ALA A 1 88 ? 0.949 21.532 11.462 1.00 57.44 88 ALA A C 1
ATOM 717 O O . A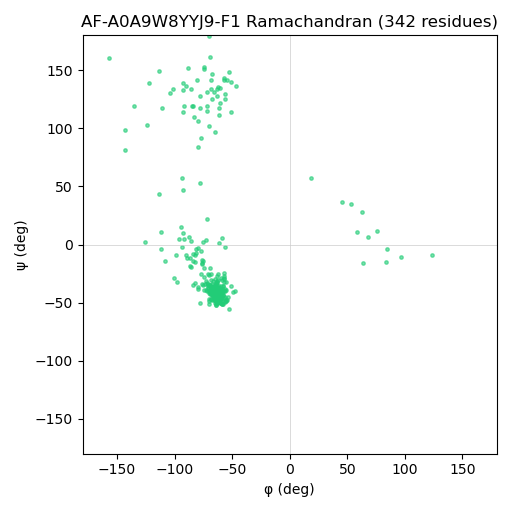LA A 1 88 ? 2.104 21.315 11.836 1.00 57.44 88 ALA A O 1
ATOM 718 N N . CYS A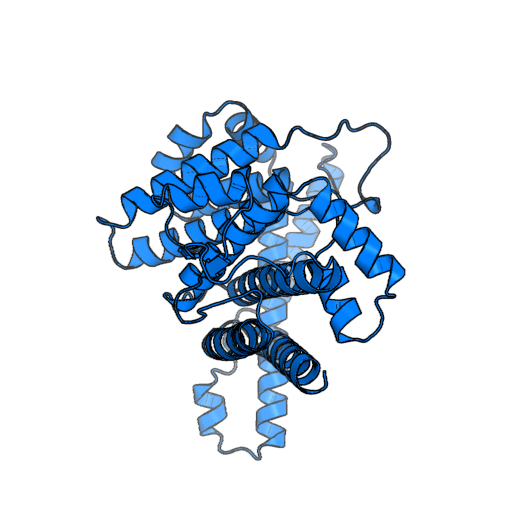 1 89 ? 0.421 20.895 10.414 1.00 54.28 89 CYS A N 1
ATOM 719 C CA . CYS A 1 89 ? 1.191 19.989 9.563 1.00 54.28 89 CYS A CA 1
ATOM 720 C C . CYS A 1 89 ? 2.248 20.751 8.749 1.00 54.28 89 CYS A C 1
ATOM 722 O O . CYS A 1 89 ? 3.371 20.268 8.626 1.00 54.28 89 CYS A O 1
ATOM 724 N N . LEU A 1 90 ? 1.924 21.954 8.260 1.00 59.69 90 LEU A N 1
ATOM 725 C CA . LEU A 1 90 ? 2.842 22.825 7.516 1.00 59.69 90 LEU A CA 1
ATOM 726 C C . LEU A 1 90 ? 3.918 23.471 8.409 1.00 59.69 90 LEU A C 1
ATOM 728 O O . LEU A 1 90 ? 5.043 23.662 7.958 1.00 59.69 90 LEU A O 1
ATOM 732 N N . ASN A 1 91 ? 3.609 23.754 9.678 1.00 64.12 91 ASN A N 1
ATOM 733 C CA . ASN A 1 91 ? 4.511 24.426 10.626 1.00 64.12 91 ASN A CA 1
ATOM 734 C C . ASN A 1 91 ? 5.329 23.465 11.515 1.00 64.12 91 ASN A C 1
ATOM 736 O O . ASN A 1 91 ? 5.857 23.888 12.542 1.00 64.12 91 ASN A O 1
ATOM 740 N N . ALA A 1 92 ? 5.412 22.173 11.172 1.00 62.66 92 ALA A N 1
ATOM 741 C CA . ALA A 1 92 ? 6.125 21.136 11.940 1.00 62.66 92 ALA A CA 1
ATOM 742 C C . ALA A 1 92 ? 5.658 20.936 13.405 1.00 62.66 92 ALA A C 1
ATOM 744 O O . ALA A 1 92 ? 6.278 20.187 14.165 1.00 62.66 92 ALA A O 1
ATOM 745 N N . THR A 1 93 ? 4.529 21.530 13.805 1.00 65.94 93 THR A N 1
ATOM 746 C CA . THR A 1 93 ? 3.934 21.361 15.142 1.00 65.94 93 THR A CA 1
ATOM 747 C C . THR A 1 93 ? 3.149 20.056 15.277 1.00 65.94 93 THR A C 1
ATOM 749 O O . THR A 1 93 ? 2.690 19.716 16.364 1.00 65.94 93 THR A O 1
ATOM 752 N N . TRP A 1 94 ? 3.038 19.265 14.206 1.00 71.62 94 TRP A N 1
ATOM 753 C CA . TRP A 1 94 ? 2.443 17.929 14.253 1.00 71.62 94 TRP A CA 1
ATOM 754 C C . TRP A 1 94 ? 3.137 17.002 15.266 1.00 71.62 94 TRP A C 1
ATOM 756 O O . TRP A 1 94 ? 2.481 16.107 15.786 1.00 71.62 94 TRP A O 1
ATOM 766 N N . THR A 1 95 ? 4.422 17.209 15.579 1.00 71.75 95 THR A N 1
ATOM 767 C CA . THR A 1 95 ? 5.195 16.379 16.525 1.00 71.75 95 THR A CA 1
ATOM 768 C C . THR A 1 95 ? 4.665 16.465 17.957 1.00 71.75 95 THR A C 1
ATOM 770 O O . THR A 1 95 ? 4.449 15.430 18.588 1.00 71.75 95 THR A O 1
ATOM 773 N N . SER A 1 96 ? 4.385 17.675 18.455 1.00 69.00 96 SER A N 1
ATOM 774 C CA . SER A 1 96 ? 3.798 17.875 19.787 1.00 69.00 96 SER A CA 1
ATOM 775 C C . SER A 1 96 ? 2.355 17.372 19.840 1.00 69.00 96 SER A C 1
ATOM 777 O O . SER A 1 96 ? 1.965 16.656 20.764 1.00 69.00 96 SER A O 1
ATOM 779 N N . VAL A 1 97 ? 1.576 17.638 18.786 1.00 70.50 97 VAL A N 1
ATOM 780 C CA . VAL A 1 97 ? 0.198 17.142 18.671 1.00 70.50 97 VAL A CA 1
ATOM 781 C C . VAL A 1 97 ? 0.173 15.608 18.596 1.00 70.50 97 VAL A C 1
ATOM 783 O O . VAL A 1 97 ? -0.698 14.970 19.183 1.00 70.50 97 VAL A O 1
ATOM 786 N N . TRP A 1 98 ? 1.142 14.978 17.928 1.00 78.38 98 TRP A N 1
ATOM 787 C CA . TRP A 1 98 ? 1.256 13.520 17.830 1.00 78.38 98 TRP A CA 1
ATOM 788 C C . TRP A 1 98 ? 1.499 12.861 19.192 1.00 78.38 98 TRP A C 1
ATOM 790 O O . TRP A 1 98 ? 0.917 11.810 19.470 1.00 78.38 98 TRP A O 1
ATOM 800 N N . SER A 1 99 ? 2.324 13.474 20.049 1.00 75.31 99 SER A N 1
ATOM 801 C CA . SER A 1 99 ? 2.598 12.961 21.396 1.00 75.31 99 SER A CA 1
ATOM 802 C C . SER A 1 99 ? 1.424 13.126 22.359 1.00 75.31 99 SER A C 1
ATOM 804 O O . SER A 1 99 ? 1.214 12.269 23.212 1.00 75.31 99 SER A O 1
ATOM 806 N N . GLU A 1 100 ? 0.640 14.193 22.210 1.00 68.62 100 GLU A N 1
ATOM 807 C CA . GLU A 1 100 ? -0.476 14.508 23.112 1.00 68.62 100 GLU A CA 1
ATOM 808 C C . GLU A 1 100 ? -1.787 13.820 22.709 1.00 68.62 100 GLU A C 1
ATOM 810 O O . GLU A 1 100 ? -2.716 13.698 23.510 1.00 68.62 100 GLU A O 1
ATOM 815 N N . THR A 1 101 ? -1.891 13.362 21.460 1.00 68.12 101 THR A N 1
ATOM 816 C CA . THR A 1 101 ? -3.131 12.789 20.937 1.00 68.12 101 THR A CA 1
ATOM 817 C C . THR A 1 101 ? -3.207 11.271 21.086 1.00 68.12 101 THR A C 1
ATOM 819 O O . THR A 1 101 ? -2.267 10.518 20.829 1.00 68.12 101 THR A O 1
ATOM 822 N N . GLY A 1 102 ? -4.399 10.793 21.452 1.00 67.94 102 GLY A N 1
ATOM 823 C CA . GLY A 1 102 ? -4.722 9.367 21.433 1.00 67.94 102 GLY A CA 1
ATOM 824 C C . GLY A 1 102 ? -4.844 8.803 20.010 1.00 67.94 102 GLY A C 1
ATOM 825 O O . GLY A 1 102 ? -4.766 9.523 19.012 1.00 67.94 102 GLY A O 1
ATOM 826 N N . THR A 1 103 ? -5.120 7.502 19.904 1.00 70.38 103 THR A N 1
ATOM 827 C CA . THR A 1 103 ? -5.194 6.742 18.640 1.00 70.38 103 THR A CA 1
ATOM 828 C C . THR A 1 103 ? -6.022 7.405 17.534 1.00 70.38 103 THR A C 1
ATOM 830 O O . THR A 1 103 ? -5.629 7.390 16.367 1.00 70.38 103 THR A O 1
ATOM 833 N N . LEU A 1 104 ? -7.159 8.012 17.887 1.00 63.19 104 LEU A N 1
ATOM 834 C CA . LEU A 1 104 ? -8.034 8.689 16.926 1.00 63.19 104 LEU A CA 1
ATOM 835 C C . LEU A 1 104 ? -7.430 9.994 16.394 1.00 63.19 104 LEU A C 1
ATOM 837 O O . LEU A 1 104 ? -7.588 10.287 15.213 1.00 63.19 104 LEU A O 1
ATOM 841 N N . GLY A 1 105 ? -6.724 10.763 17.229 1.00 63.25 105 GLY A N 1
ATOM 842 C CA . GLY A 1 105 ? -6.056 11.991 16.787 1.00 63.25 105 GLY A CA 1
ATOM 843 C C . GLY A 1 105 ? -4.913 11.685 15.822 1.00 63.25 105 GLY A C 1
ATOM 844 O O . GLY A 1 105 ? -4.847 12.276 14.748 1.00 63.25 105 GLY A O 1
ATOM 845 N N . LYS A 1 106 ? -4.115 10.656 16.129 1.00 76.94 106 LYS A N 1
ATOM 846 C CA . LYS A 1 106 ? -3.073 10.122 15.238 1.00 76.94 106 LYS A CA 1
ATOM 847 C C . LYS A 1 106 ? -3.632 9.695 13.877 1.00 76.94 106 LYS A C 1
ATOM 849 O O . LYS A 1 106 ? -3.097 10.076 12.841 1.00 76.94 106 LYS A O 1
ATOM 854 N N . GLN A 1 107 ? -4.766 8.988 13.855 1.00 74.56 107 GLN A N 1
ATOM 855 C CA . GLN A 1 107 ? -5.452 8.605 12.611 1.00 74.56 107 GLN A CA 1
ATOM 856 C C . GLN A 1 107 ? -5.873 9.828 11.771 1.00 74.56 107 GLN A C 1
ATOM 858 O O . GLN A 1 107 ? -5.796 9.789 10.542 1.00 74.56 107 GLN A O 1
ATOM 863 N N . VAL A 1 108 ? -6.328 10.907 12.418 1.00 69.62 108 VAL A N 1
ATOM 864 C CA . VAL A 1 108 ? -6.733 12.152 11.743 1.00 69.62 108 VAL A CA 1
ATOM 865 C C . VAL A 1 108 ? -5.525 12.865 11.140 1.00 69.62 108 VAL A C 1
ATOM 867 O O . VAL A 1 108 ? -5.582 13.215 9.965 1.00 69.62 108 VAL A O 1
ATOM 870 N N . ILE A 1 109 ? -4.431 13.005 11.897 1.00 73.56 109 ILE A N 1
ATOM 871 C CA . ILE A 1 109 ? -3.168 13.583 11.404 1.00 73.56 109 ILE A CA 1
ATOM 872 C C . ILE A 1 109 ? -2.698 12.825 10.158 1.00 73.56 109 ILE A C 1
ATOM 874 O O . ILE A 1 109 ? -2.437 13.428 9.121 1.00 73.56 109 ILE A O 1
ATOM 878 N N . LEU A 1 110 ? -2.676 11.490 10.221 1.00 80.50 110 LEU A N 1
ATOM 879 C CA . LEU A 1 110 ? -2.283 10.664 9.080 1.00 80.50 110 LEU A CA 1
ATOM 880 C C . LEU A 1 110 ? -3.221 10.821 7.889 1.00 80.50 110 LEU A C 1
ATOM 882 O O . LEU A 1 110 ? -2.755 10.890 6.758 1.00 80.50 110 LEU A O 1
ATOM 886 N N . SER A 1 111 ? -4.532 10.892 8.120 1.00 76.75 111 SER A N 1
ATOM 887 C CA . SER A 1 111 ? -5.510 11.061 7.039 1.00 76.75 111 SER A CA 1
ATOM 888 C C . SER A 1 111 ? -5.331 12.393 6.305 1.00 76.75 111 SER A C 1
ATOM 890 O O . SER A 1 111 ? -5.496 12.434 5.087 1.00 76.75 111 SER A O 1
ATOM 892 N N . GLU A 1 112 ? -4.974 13.453 7.031 1.00 75.38 112 GLU A N 1
ATOM 893 C CA . GLU A 1 112 ? -4.694 14.775 6.469 1.00 75.38 112 GLU A CA 1
ATOM 894 C C . GLU A 1 112 ? -3.391 14.769 5.660 1.00 75.38 112 GLU A C 1
ATOM 896 O O . GLU A 1 112 ? -3.396 15.096 4.472 1.00 75.38 112 GLU A O 1
ATOM 901 N N . LEU A 1 113 ? -2.296 14.273 6.248 1.00 80.62 113 LEU A N 1
ATOM 902 C CA . LEU A 1 113 ? -1.014 14.123 5.550 1.00 80.62 113 LEU A CA 1
ATOM 903 C C . LEU A 1 113 ? -1.154 13.261 4.284 1.00 80.62 113 LEU A C 1
ATOM 905 O O . LEU A 1 113 ? -0.607 13.593 3.235 1.00 80.62 113 LEU A O 1
ATOM 909 N N . MET A 1 114 ? -1.950 12.188 4.350 1.00 79.56 114 MET A N 1
ATOM 910 C CA . MET A 1 114 ? -2.275 11.324 3.211 1.00 79.56 114 MET A CA 1
ATOM 911 C C . MET A 1 114 ? -3.009 12.045 2.079 1.00 79.56 114 MET A C 1
ATOM 913 O O . MET A 1 114 ? -2.806 11.695 0.915 1.00 79.56 114 MET A O 1
ATOM 917 N N . GLU A 1 115 ? -3.894 12.993 2.392 1.00 76.81 115 GLU A N 1
ATOM 918 C CA . GLU A 1 115 ? -4.577 13.792 1.370 1.00 76.81 115 GLU A CA 1
ATOM 919 C C . GLU A 1 115 ? -3.608 14.790 0.733 1.00 76.81 115 GLU A C 1
ATOM 921 O O . GLU A 1 115 ? -3.614 14.932 -0.488 1.00 76.81 115 GLU A O 1
ATOM 926 N N . GLN A 1 116 ? -2.727 15.408 1.525 1.00 76.31 116 GLN A N 1
ATOM 927 C CA . GLN A 1 116 ? -1.739 16.373 1.032 1.00 76.31 116 GLN A CA 1
ATOM 928 C C . GLN A 1 116 ? -0.713 15.739 0.082 1.00 76.31 116 GLN A C 1
ATOM 930 O O . GLN A 1 116 ? -0.360 16.335 -0.937 1.00 76.31 116 GLN A O 1
ATOM 935 N N . VAL A 1 117 ? -0.281 14.500 0.348 1.00 78.50 117 VAL A N 1
ATOM 936 C CA . VAL A 1 117 ? 0.650 13.780 -0.542 1.00 78.50 117 VAL A CA 1
ATOM 937 C C . VAL A 1 117 ? -0.029 13.099 -1.737 1.00 78.50 117 VAL A C 1
ATOM 939 O O . VAL A 1 117 ? 0.655 12.607 -2.641 1.00 78.50 117 VAL A O 1
ATOM 942 N N . ARG A 1 118 ? -1.368 13.045 -1.779 1.00 73.56 118 ARG A N 1
ATOM 943 C CA . ARG A 1 118 ? -2.104 12.338 -2.835 1.00 73.56 118 ARG A CA 1
ATOM 944 C C . ARG A 1 118 ? -1.879 13.014 -4.201 1.00 73.56 118 ARG A C 1
ATOM 946 O O . ARG A 1 118 ? -2.069 14.224 -4.331 1.00 73.56 118 ARG A O 1
ATOM 953 N N . PRO A 1 119 ? -1.546 12.249 -5.260 1.00 65.56 119 PRO A N 1
ATOM 954 C CA . PRO A 1 119 ? -1.457 12.783 -6.612 1.00 65.56 119 PRO A CA 1
ATOM 955 C C . PRO A 1 119 ? -2.774 13.443 -7.031 1.00 65.56 119 PRO A C 1
ATOM 957 O O . PRO A 1 119 ? -3.836 12.819 -6.978 1.00 65.56 119 PRO A O 1
ATOM 960 N N . GLN A 1 120 ? -2.716 14.706 -7.454 1.00 57.88 120 GLN A N 1
ATOM 961 C CA . GLN A 1 120 ? -3.891 15.397 -7.977 1.00 57.88 120 GLN A CA 1
ATOM 962 C C . GLN A 1 120 ? -4.309 14.767 -9.311 1.00 57.88 120 GLN A C 1
ATOM 964 O O . GLN A 1 120 ? -3.512 14.674 -10.244 1.00 57.88 120 GLN A O 1
ATOM 969 N N . HIS A 1 121 ? -5.567 14.334 -9.413 1.00 47.19 121 HIS A N 1
ATOM 970 C CA . HIS A 1 121 ? -6.126 13.914 -10.695 1.00 47.19 121 HIS A CA 1
ATOM 971 C C . HIS A 1 121 ? -6.286 15.131 -11.623 1.00 47.19 121 HIS A C 1
ATOM 973 O O . HIS A 1 121 ? -6.744 16.177 -11.155 1.00 47.19 121 HIS A O 1
ATOM 979 N N . PRO A 1 122 ? -6.027 14.993 -12.937 1.00 40.59 122 PRO A N 1
ATOM 980 C CA . PRO A 1 122 ? -6.129 16.096 -13.900 1.00 40.59 122 PRO A CA 1
ATOM 981 C C . PRO A 1 122 ? -7.521 16.755 -13.941 1.00 40.59 122 PRO A C 1
ATOM 983 O O . PRO A 1 122 ? -7.637 17.934 -14.249 1.00 40.59 122 PRO A O 1
ATOM 986 N N . PHE A 1 123 ? -8.578 16.038 -13.545 1.00 35.47 123 PHE A N 1
ATOM 987 C CA . PHE A 1 123 ? -9.948 16.564 -13.464 1.00 35.47 123 PHE A CA 1
ATOM 988 C C . PHE A 1 123 ? -10.260 17.366 -12.186 1.00 35.47 123 PHE A C 1
ATOM 990 O O . PHE A 1 123 ? -11.371 17.873 -12.048 1.00 35.47 123 PHE A O 1
ATOM 997 N N . ARG A 1 124 ? -9.329 17.466 -11.224 1.00 39.00 124 ARG A N 1
ATOM 998 C CA . ARG A 1 124 ? -9.523 18.232 -9.976 1.00 39.00 124 ARG A CA 1
ATOM 999 C C . ARG A 1 124 ? -8.897 19.626 -9.990 1.00 39.00 124 ARG A C 1
ATOM 1001 O O . ARG A 1 124 ? -9.197 20.405 -9.087 1.00 39.00 124 ARG A O 1
ATOM 1008 N N . CYS A 1 125 ? -8.096 19.972 -10.996 1.00 34.41 125 CYS A N 1
ATOM 1009 C CA . CYS A 1 125 ? -7.523 21.310 -11.119 1.00 34.41 125 CYS A CA 1
ATOM 1010 C C . CYS A 1 125 ? -8.615 22.331 -11.470 1.00 34.41 125 CYS A C 1
ATOM 1012 O O . CYS A 1 125 ? -9.030 22.451 -12.621 1.00 34.41 125 CYS A O 1
ATOM 1014 N N . HIS A 1 126 ? -9.067 23.094 -10.476 1.00 37.16 126 HIS A N 1
ATOM 1015 C CA . HIS A 1 126 ? -9.705 24.379 -10.744 1.00 37.16 126 HIS A CA 1
ATOM 1016 C C . HIS A 1 126 ? -8.595 25.333 -11.204 1.00 37.16 126 HIS A C 1
ATOM 1018 O O . HIS A 1 126 ? -7.521 25.369 -10.599 1.00 37.16 126 HIS A O 1
ATOM 1024 N N . LYS A 1 127 ? -8.812 26.046 -12.317 1.00 33.41 127 LYS A N 1
ATOM 1025 C CA . LYS A 1 127 ? -7.842 27.000 -12.877 1.00 33.41 127 LYS A CA 1
ATOM 1026 C C . LYS A 1 127 ? -7.390 27.975 -11.777 1.00 33.41 127 LYS A C 1
ATOM 1028 O O . LYS A 1 127 ? -8.207 28.759 -11.311 1.00 33.41 127 LYS A O 1
ATOM 1033 N N . GLY A 1 128 ? -6.115 27.926 -11.384 1.00 39.00 128 GLY A N 1
ATOM 1034 C CA . GLY A 1 128 ? -5.495 28.937 -10.516 1.00 39.00 128 GLY A CA 1
ATOM 1035 C C . GLY A 1 128 ? -4.843 28.452 -9.217 1.00 39.00 128 GLY A C 1
ATOM 1036 O O . GLY A 1 128 ? -4.143 29.245 -8.599 1.00 39.00 128 GLY A O 1
ATOM 1037 N N . MET A 1 129 ? -4.997 27.189 -8.799 1.00 39.81 129 MET A N 1
ATOM 1038 C CA . MET A 1 129 ? -4.245 26.675 -7.640 1.00 39.81 129 MET A CA 1
ATOM 1039 C C . MET A 1 129 ? -2.850 26.211 -8.065 1.00 39.81 129 MET A C 1
ATOM 1041 O O . MET A 1 129 ? -2.710 25.298 -8.880 1.00 39.81 129 MET A O 1
ATOM 1045 N N . THR A 1 130 ? -1.818 26.844 -7.503 1.00 45.53 130 THR A N 1
ATOM 1046 C CA . THR A 1 130 ? -0.446 26.332 -7.524 1.00 45.53 130 THR A CA 1
ATOM 1047 C C . THR A 1 130 ? -0.427 24.938 -6.897 1.00 45.53 130 THR A C 1
ATOM 1049 O O . THR A 1 130 ? -1.168 24.650 -5.957 1.00 45.53 130 THR A O 1
ATOM 1052 N N . ASN A 1 131 ? 0.373 24.034 -7.462 1.00 51.38 131 ASN A N 1
ATOM 1053 C CA . ASN A 1 131 ? 0.507 22.675 -6.944 1.00 51.38 131 ASN A CA 1
ATOM 1054 C C . ASN A 1 131 ? 1.071 22.784 -5.511 1.00 51.38 131 ASN A C 1
ATOM 1056 O O . ASN A 1 131 ? 2.164 23.336 -5.369 1.00 51.38 131 ASN A O 1
ATOM 1060 N N . PRO A 1 132 ? 0.346 22.353 -4.460 1.00 57.31 132 PRO A N 1
ATOM 1061 C CA . PRO A 1 132 ? 0.849 22.440 -3.098 1.00 57.31 132 PRO A CA 1
ATOM 1062 C C . PRO A 1 132 ? 2.129 21.610 -2.992 1.00 57.31 132 PRO A C 1
ATOM 1064 O O . PRO A 1 132 ? 2.195 20.494 -3.521 1.00 57.31 132 PRO A O 1
ATOM 1067 N N . ASP A 1 133 ? 3.149 22.176 -2.349 1.00 66.25 133 ASP A N 1
ATOM 1068 C CA . ASP A 1 133 ? 4.395 21.465 -2.088 1.00 66.25 133 ASP A CA 1
ATOM 1069 C C . ASP A 1 133 ? 4.098 20.238 -1.216 1.00 66.25 133 ASP A C 1
ATOM 1071 O O . ASP A 1 133 ? 3.526 20.345 -0.131 1.00 66.25 133 ASP A O 1
ATOM 1075 N N . ARG A 1 134 ? 4.445 19.053 -1.725 1.00 77.38 134 ARG A N 1
ATOM 1076 C CA . ARG A 1 134 ? 4.226 17.773 -1.034 1.00 77.38 134 ARG A CA 1
ATOM 1077 C C . ARG A 1 134 ? 5.379 17.423 -0.096 1.00 77.38 134 ARG A C 1
ATOM 1079 O O . ARG A 1 134 ? 5.231 16.490 0.691 1.00 77.38 134 ARG A O 1
ATOM 1086 N N . GLY A 1 135 ? 6.505 18.137 -0.191 1.00 80.75 135 GLY A N 1
ATOM 1087 C CA . GLY A 1 135 ? 7.710 17.913 0.609 1.00 80.75 135 GLY A CA 1
ATOM 1088 C C . GLY A 1 135 ? 7.434 17.895 2.114 1.00 80.75 135 GLY A C 1
ATOM 1089 O O . GLY A 1 135 ? 7.681 16.865 2.736 1.00 80.75 135 GLY A O 1
ATOM 1090 N N . PRO A 1 136 ? 6.813 18.940 2.695 1.00 81.94 136 PRO A N 1
ATOM 1091 C CA . PRO A 1 136 ? 6.580 19.009 4.139 1.00 81.94 136 PRO A CA 1
ATOM 1092 C C . PRO A 1 136 ? 5.733 17.848 4.679 1.00 81.94 136 PRO A C 1
ATOM 1094 O O . PRO A 1 136 ? 6.060 17.249 5.703 1.00 81.94 136 PRO A O 1
ATOM 1097 N N . ALA A 1 137 ? 4.660 17.485 3.968 1.00 82.44 137 ALA A N 1
ATOM 1098 C CA . ALA A 1 137 ? 3.779 16.392 4.372 1.00 82.44 137 ALA A CA 1
ATOM 1099 C C . ALA A 1 137 ? 4.461 15.019 4.248 1.00 82.44 137 ALA A C 1
ATOM 1101 O O . ALA A 1 137 ? 4.252 14.142 5.088 1.00 82.44 137 ALA A O 1
ATOM 1102 N N . ARG A 1 138 ? 5.295 14.831 3.219 1.00 87.56 138 ARG A N 1
ATOM 1103 C CA . ARG A 1 138 ? 6.117 13.628 3.055 1.00 87.56 138 ARG A CA 1
ATOM 1104 C C . ARG A 1 138 ? 7.125 13.498 4.195 1.00 87.56 138 ARG A C 1
ATOM 1106 O O . ARG A 1 138 ? 7.171 12.449 4.828 1.00 87.56 138 ARG A O 1
ATOM 1113 N N . ASP A 1 139 ? 7.879 14.552 4.481 1.00 87.31 139 ASP A N 1
ATOM 1114 C CA . ASP A 1 139 ? 8.935 14.529 5.495 1.00 87.31 139 ASP A CA 1
ATOM 1115 C C . ASP A 1 139 ? 8.336 14.294 6.903 1.00 87.31 139 ASP A C 1
ATOM 1117 O O . ASP A 1 139 ? 8.891 13.558 7.728 1.00 87.31 139 ASP A O 1
ATOM 1121 N N . ALA A 1 140 ? 7.130 14.823 7.157 1.00 87.38 140 ALA A N 1
ATOM 1122 C CA . ALA A 1 140 ? 6.346 14.508 8.351 1.00 87.38 140 ALA A CA 1
ATOM 1123 C C . ALA A 1 140 ? 5.982 13.014 8.437 1.00 87.38 140 ALA A C 1
ATOM 1125 O O . ALA A 1 140 ? 6.177 12.392 9.479 1.00 87.38 140 ALA A O 1
ATOM 1126 N N . LEU A 1 141 ? 5.494 12.409 7.347 1.00 90.06 141 LEU A N 1
ATOM 1127 C CA . LEU A 1 141 ? 5.159 10.979 7.301 1.00 90.06 141 LEU A CA 1
ATOM 1128 C C . LEU A 1 141 ? 6.380 10.076 7.533 1.00 90.06 141 LEU A C 1
ATOM 1130 O O . LEU A 1 141 ? 6.251 9.066 8.226 1.00 90.06 141 LEU A O 1
ATOM 1134 N N . GLU A 1 142 ? 7.548 10.426 6.989 1.00 90.56 142 GLU A N 1
ATOM 1135 C CA . GLU A 1 142 ? 8.800 9.684 7.215 1.00 90.56 142 GLU A CA 1
ATOM 1136 C C . GLU A 1 142 ? 9.232 9.755 8.683 1.00 90.56 142 GLU A C 1
ATOM 1138 O O . GLU A 1 142 ? 9.552 8.732 9.294 1.00 90.56 142 GLU A O 1
ATOM 1143 N N . THR A 1 143 ? 9.145 10.943 9.282 1.00 89.44 143 THR A N 1
ATOM 1144 C CA . THR A 1 143 ? 9.464 11.138 10.701 1.00 89.44 143 THR A CA 1
ATOM 1145 C C . THR A 1 143 ? 8.488 10.370 11.600 1.00 89.44 143 THR A C 1
ATOM 1147 O O . THR A 1 143 ? 8.915 9.683 12.528 1.00 89.44 143 THR A O 1
ATOM 1150 N N . ILE A 1 144 ? 7.178 10.414 11.313 1.00 89.75 144 ILE A N 1
ATOM 1151 C CA . ILE A 1 144 ? 6.168 9.634 12.048 1.00 89.75 144 ILE A CA 1
ATOM 1152 C C . ILE A 1 144 ? 6.450 8.135 11.926 1.00 89.75 144 ILE A C 1
ATOM 1154 O O . ILE A 1 144 ? 6.364 7.416 12.920 1.00 89.75 144 ILE A O 1
ATOM 1158 N N . LEU A 1 145 ? 6.793 7.649 10.730 1.00 91.19 145 LEU A N 1
ATOM 1159 C CA . LEU A 1 145 ? 7.114 6.240 10.518 1.00 91.19 145 LEU A CA 1
ATOM 1160 C C . LEU A 1 145 ? 8.303 5.801 11.383 1.00 91.19 145 LEU A C 1
ATOM 1162 O O . LEU A 1 145 ? 8.221 4.754 12.021 1.00 91.19 145 LEU A O 1
ATOM 1166 N N . HIS A 1 146 ? 9.352 6.623 11.474 1.00 88.88 146 HIS A N 1
ATOM 1167 C CA . HIS A 1 146 ? 10.497 6.364 12.349 1.00 88.88 146 HIS A CA 1
ATOM 1168 C C . HIS A 1 146 ? 10.103 6.339 13.837 1.00 88.88 146 HIS A C 1
ATOM 1170 O O . HIS A 1 146 ? 10.543 5.464 14.580 1.00 88.88 146 HIS A O 1
ATOM 1176 N N . VAL A 1 147 ? 9.247 7.268 14.282 1.00 87.75 147 VAL A N 1
ATOM 1177 C CA . VAL A 1 147 ? 8.725 7.288 15.663 1.00 87.75 147 VAL A CA 1
ATOM 1178 C C . VAL A 1 147 ? 7.895 6.038 15.967 1.00 87.75 147 VAL A C 1
ATOM 1180 O O . VAL A 1 147 ? 7.992 5.481 17.056 1.00 87.75 147 VAL A O 1
ATOM 1183 N N . ILE A 1 148 ? 7.080 5.574 15.018 1.00 88.62 148 ILE A N 1
ATOM 1184 C CA . ILE A 1 148 ? 6.293 4.348 15.189 1.00 88.62 148 ILE A CA 1
ATOM 1185 C C . ILE A 1 148 ? 7.211 3.124 15.276 1.00 88.62 148 ILE A C 1
ATOM 1187 O O . ILE A 1 148 ? 7.002 2.274 16.141 1.00 88.62 148 ILE A O 1
ATOM 1191 N N . ASP A 1 149 ? 8.223 3.042 14.408 1.00 85.81 149 ASP A N 1
ATOM 1192 C CA . ASP A 1 149 ? 9.188 1.941 14.402 1.00 85.81 149 ASP A CA 1
ATOM 1193 C C . ASP A 1 149 ? 9.966 1.865 15.731 1.00 85.81 149 ASP A C 1
ATOM 1195 O O . ASP A 1 149 ? 10.131 0.770 16.263 1.00 85.81 149 ASP A O 1
ATOM 1199 N N . SER A 1 150 ? 10.354 3.001 16.329 1.00 82.56 150 SER A N 1
ATOM 1200 C CA . SER A 1 150 ? 11.054 3.018 17.625 1.00 82.56 150 SER A CA 1
ATOM 1201 C C . SER A 1 150 ? 10.155 2.716 18.831 1.00 82.56 150 SER A C 1
ATOM 1203 O O . SER A 1 150 ? 10.620 2.188 19.838 1.00 82.56 150 SER A O 1
ATOM 1205 N N . GLN A 1 151 ? 8.857 3.017 18.749 1.00 79.00 151 GLN A N 1
ATOM 1206 C CA . GLN A 1 151 ? 7.899 2.770 19.835 1.00 79.00 151 GLN A CA 1
ATOM 1207 C C . GLN A 1 151 ? 7.369 1.326 19.874 1.00 79.00 151 GLN A C 1
ATOM 1209 O O . GLN A 1 151 ? 6.804 0.916 20.890 1.00 79.00 151 GLN A O 1
ATOM 1214 N N . GLN A 1 152 ? 7.543 0.535 18.806 1.00 70.31 152 GLN A N 1
ATOM 1215 C CA . GLN A 1 152 ? 7.039 -0.846 18.744 1.00 70.31 152 GLN A CA 1
ATOM 1216 C C . GLN A 1 152 ? 7.659 -1.780 19.797 1.00 70.31 152 GLN A C 1
ATOM 1218 O O . GLN A 1 152 ? 7.003 -2.737 20.199 1.00 70.31 152 GLN A O 1
ATOM 1223 N N . GLU A 1 153 ? 8.866 -1.499 20.288 1.00 62.28 153 GLU A N 1
ATOM 1224 C CA . GLU A 1 153 ? 9.578 -2.374 21.233 1.00 62.28 153 GLU A CA 1
ATOM 1225 C C . GLU A 1 153 ? 9.038 -2.315 22.676 1.00 62.28 153 GLU A C 1
ATOM 1227 O O . GLU A 1 153 ? 9.346 -3.188 23.483 1.00 62.28 153 GLU A O 1
ATOM 1232 N N . THR A 1 154 ? 8.214 -1.315 23.016 1.00 61.94 154 THR A N 1
ATOM 1233 C CA . THR A 1 154 ? 7.798 -1.035 24.409 1.00 61.94 154 THR A CA 1
ATOM 1234 C C . THR A 1 154 ? 6.278 -0.976 24.625 1.00 61.94 154 THR A C 1
ATOM 1236 O O . THR A 1 154 ? 5.822 -0.718 25.739 1.00 61.94 154 THR A O 1
ATOM 1239 N N . ALA A 1 155 ? 5.472 -1.218 23.585 1.00 64.56 155 ALA A N 1
ATOM 1240 C CA . ALA A 1 155 ? 4.029 -0.958 23.595 1.00 64.56 155 ALA A CA 1
ATOM 1241 C C . ALA A 1 155 ? 3.158 -2.126 24.113 1.00 64.56 155 ALA A C 1
ATOM 1243 O O . ALA A 1 155 ? 3.482 -3.303 23.956 1.00 64.56 155 ALA A O 1
ATOM 1244 N N . SER A 1 156 ? 1.990 -1.790 24.680 1.00 67.00 156 SER A N 1
ATOM 1245 C CA . SER A 1 156 ? 0.958 -2.755 25.093 1.00 67.00 156 SER A CA 1
ATOM 1246 C C . SER A 1 156 ? 0.265 -3.432 23.890 1.00 67.00 156 SER A C 1
ATOM 1248 O O . SER A 1 156 ? 0.284 -2.910 22.776 1.00 67.00 156 SER A O 1
ATOM 1250 N N . LEU A 1 157 ? -0.399 -4.583 24.090 1.00 62.78 157 LEU A N 1
ATOM 1251 C CA . LEU A 1 157 ? -1.050 -5.357 23.010 1.00 62.78 157 LEU A CA 1
ATOM 1252 C C . LEU A 1 157 ? -2.090 -4.574 22.188 1.00 62.78 157 LEU A C 1
ATOM 1254 O O . LEU A 1 157 ? -2.180 -4.769 20.973 1.00 62.78 157 LEU A O 1
ATOM 1258 N N . ASP A 1 158 ? -2.877 -3.705 22.822 1.00 59.41 158 ASP A N 1
ATOM 1259 C CA . ASP A 1 158 ? -3.892 -2.914 22.118 1.00 59.41 158 ASP A CA 1
ATOM 1260 C C . ASP A 1 158 ? -3.291 -1.670 21.448 1.00 59.41 158 ASP A C 1
ATOM 1262 O O . ASP A 1 158 ? -3.675 -1.337 20.320 1.00 59.41 158 ASP A O 1
ATOM 1266 N N . ASP A 1 159 ? -2.262 -1.068 22.052 1.00 67.19 159 ASP A N 1
ATOM 1267 C CA . ASP A 1 159 ? -1.477 -0.004 21.417 1.00 67.19 159 ASP A CA 1
ATOM 1268 C C . ASP A 1 159 ? -0.726 -0.521 20.183 1.00 67.19 159 ASP A C 1
ATOM 1270 O O . ASP A 1 159 ? -0.615 0.191 19.182 1.00 67.19 159 ASP A O 1
ATOM 1274 N N . MET A 1 160 ? -0.296 -1.788 20.189 1.00 72.25 160 MET A N 1
ATOM 1275 C CA . MET A 1 160 ? 0.358 -2.422 19.043 1.00 72.25 160 MET A CA 1
ATOM 1276 C C . MET A 1 160 ? -0.556 -2.517 17.812 1.00 72.25 160 MET A C 1
ATOM 1278 O O . MET A 1 160 ? -0.093 -2.280 16.696 1.00 72.25 160 MET A O 1
ATOM 1282 N N . LYS A 1 161 ? -1.860 -2.798 17.966 1.00 74.88 161 LYS A N 1
ATOM 1283 C CA . LYS A 1 161 ? -2.803 -2.865 16.823 1.00 74.88 161 LYS A CA 1
ATOM 1284 C C . LYS A 1 161 ? -3.067 -1.492 16.204 1.00 74.88 161 LYS A C 1
ATOM 1286 O O . LYS A 1 161 ? -3.147 -1.359 14.977 1.00 74.88 161 LYS A O 1
ATOM 1291 N N . ALA A 1 162 ? -3.218 -0.477 17.052 1.00 76.31 162 ALA A N 1
ATOM 1292 C CA . ALA A 1 162 ? -3.381 0.911 16.635 1.00 76.31 162 ALA A CA 1
ATOM 1293 C C . ALA A 1 162 ? -2.121 1.421 15.919 1.00 76.31 162 ALA A C 1
ATOM 1295 O O . ALA A 1 162 ? -2.202 1.885 14.782 1.00 76.31 162 ALA A O 1
ATOM 1296 N N . SER A 1 163 ? -0.960 1.226 16.546 1.00 84.06 163 SER A N 1
ATOM 1297 C CA . SER A 1 163 ? 0.357 1.580 16.015 1.00 84.06 163 SER A CA 1
ATOM 1298 C C . SER A 1 163 ? 0.644 0.899 14.671 1.00 84.06 163 SER A C 1
ATOM 1300 O O . SER A 1 163 ? 1.053 1.547 13.709 1.00 84.06 163 SER A O 1
ATOM 1302 N N . LEU A 1 164 ? 0.313 -0.389 14.537 1.00 85.75 164 LEU A N 1
ATOM 1303 C CA . LEU A 1 164 ? 0.412 -1.113 13.270 1.00 85.75 164 LEU A CA 1
ATOM 1304 C C . LEU A 1 164 ? -0.474 -0.503 12.174 1.00 85.75 164 LEU A C 1
ATOM 1306 O O . LEU A 1 164 ? -0.053 -0.385 11.023 1.00 85.75 164 LEU A O 1
ATOM 1310 N N . THR A 1 165 ? -1.702 -0.111 12.518 1.00 83.56 165 THR A N 1
ATOM 1311 C CA . THR A 1 165 ? -2.605 0.552 11.568 1.00 83.56 165 THR A CA 1
ATOM 1312 C C . THR A 1 165 ? -2.003 1.874 11.096 1.00 83.56 165 THR A C 1
ATOM 1314 O O . THR A 1 165 ? -1.981 2.138 9.895 1.00 83.56 165 THR A O 1
ATOM 1317 N N . HIS A 1 166 ? -1.451 2.670 12.014 1.00 87.56 166 HIS A N 1
ATOM 1318 C CA . HIS A 1 166 ? -0.756 3.921 11.700 1.00 87.56 166 HIS A CA 1
ATOM 1319 C C . HIS A 1 166 ? 0.471 3.696 10.809 1.00 87.56 166 HIS A C 1
ATOM 1321 O O . HIS A 1 166 ? 0.607 4.374 9.792 1.00 87.56 166 HIS A O 1
ATOM 1327 N N . LYS A 1 167 ? 1.296 2.685 11.107 1.00 91.25 167 LYS A N 1
ATOM 1328 C CA . LYS A 1 167 ? 2.449 2.278 10.283 1.00 91.25 167 LYS A CA 1
ATOM 1329 C C . LYS A 1 167 ? 2.039 1.965 8.848 1.00 91.25 167 LYS A C 1
ATOM 1331 O O . LYS A 1 167 ? 2.649 2.459 7.901 1.00 91.25 167 LYS A O 1
ATOM 1336 N N . ILE A 1 168 ? 0.979 1.176 8.677 1.00 88.62 168 ILE A N 1
ATOM 1337 C CA . ILE A 1 168 ? 0.461 0.815 7.354 1.00 88.62 168 ILE A CA 1
ATOM 1338 C C . ILE A 1 168 ? -0.047 2.052 6.601 1.00 88.62 168 ILE A C 1
ATOM 1340 O O . ILE A 1 168 ? 0.224 2.185 5.407 1.00 88.62 168 ILE A O 1
ATOM 1344 N N . LEU A 1 169 ? -0.737 2.976 7.279 1.00 86.50 169 LEU A N 1
ATOM 1345 C CA . LEU A 1 169 ? -1.179 4.233 6.671 1.00 86.50 169 LEU A CA 1
ATOM 1346 C C . LEU A 1 169 ? 0.012 5.080 6.198 1.00 86.50 169 LEU A C 1
ATOM 1348 O O . LEU A 1 169 ? -0.006 5.519 5.048 1.00 86.50 169 LEU A O 1
ATOM 1352 N N . CYS A 1 170 ? 1.063 5.237 7.015 1.00 90.88 170 CYS A N 1
ATOM 1353 C CA . CYS A 1 170 ? 2.291 5.939 6.622 1.00 90.88 170 CYS A CA 1
ATOM 1354 C C . CYS A 1 170 ? 2.947 5.299 5.396 1.00 90.88 170 CYS A C 1
ATOM 1356 O O . CYS A 1 170 ? 3.214 5.981 4.408 1.00 90.88 170 CYS A O 1
ATOM 1358 N N . LEU A 1 171 ? 3.159 3.979 5.423 1.00 92.06 171 LEU A N 1
ATOM 1359 C CA . LEU A 1 171 ? 3.780 3.248 4.315 1.00 92.06 171 LEU A CA 1
ATOM 1360 C C . LEU A 1 171 ? 2.964 3.374 3.021 1.00 92.06 171 LEU A C 1
ATOM 1362 O O . LEU A 1 171 ? 3.527 3.611 1.953 1.00 92.06 171 LEU A O 1
ATOM 1366 N N . ALA A 1 172 ? 1.634 3.274 3.103 1.00 87.38 172 ALA A N 1
ATOM 1367 C CA . ALA A 1 172 ? 0.755 3.447 1.949 1.00 87.38 172 ALA A CA 1
ATOM 1368 C C . ALA A 1 172 ? 0.777 4.885 1.401 1.00 87.38 172 ALA A C 1
ATOM 1370 O O . ALA A 1 172 ? 0.721 5.082 0.181 1.00 87.38 172 ALA A O 1
ATOM 1371 N N . ALA A 1 173 ? 0.858 5.881 2.286 1.00 86.75 173 ALA A N 1
ATOM 1372 C CA . ALA A 1 173 ? 0.972 7.291 1.930 1.00 86.75 173 ALA A CA 1
ATOM 1373 C C . ALA A 1 173 ? 2.283 7.572 1.191 1.00 86.75 173 ALA A C 1
ATOM 1375 O O . ALA A 1 173 ? 2.256 8.098 0.080 1.00 86.75 173 ALA A O 1
ATOM 1376 N N . LEU A 1 174 ? 3.409 7.144 1.768 1.00 90.62 174 LEU A N 1
ATOM 1377 C CA . LEU A 1 174 ? 4.750 7.325 1.215 1.00 90.62 174 LEU A CA 1
ATOM 1378 C C . LEU A 1 174 ? 4.903 6.590 -0.120 1.00 90.62 174 LEU A C 1
ATOM 1380 O O . LEU A 1 174 ? 5.322 7.193 -1.104 1.00 90.62 174 LEU A O 1
ATOM 1384 N N . MET A 1 175 ? 4.437 5.341 -0.214 1.00 89.12 175 MET A N 1
ATOM 1385 C CA . MET A 1 175 ? 4.377 4.617 -1.488 1.00 89.12 175 MET A CA 1
ATOM 1386 C C . MET A 1 175 ? 3.612 5.420 -2.554 1.00 89.12 175 MET A C 1
ATOM 1388 O O . MET A 1 175 ? 4.073 5.553 -3.681 1.00 89.12 175 MET A O 1
ATOM 1392 N N . THR A 1 176 ? 2.460 6.000 -2.209 1.00 82.50 176 THR A N 1
ATOM 1393 C CA . THR A 1 176 ? 1.664 6.790 -3.166 1.00 82.50 176 THR A CA 1
ATOM 1394 C C . THR A 1 176 ? 2.328 8.131 -3.509 1.00 82.50 176 THR A C 1
ATOM 1396 O O . THR A 1 176 ? 2.203 8.601 -4.637 1.00 82.50 176 THR A O 1
ATOM 1399 N N . CYS A 1 177 ? 3.031 8.743 -2.555 1.00 83.81 177 CYS A N 1
ATOM 1400 C CA . CYS A 1 177 ? 3.735 10.012 -2.726 1.00 83.81 177 CYS A CA 1
ATOM 1401 C C . CYS A 1 177 ? 4.925 9.888 -3.684 1.00 83.81 177 CYS A C 1
ATOM 1403 O O . CYS A 1 177 ? 5.147 10.774 -4.507 1.00 83.81 177 CYS A O 1
ATOM 1405 N N . HIS A 1 178 ? 5.691 8.801 -3.565 1.00 83.88 178 HIS A N 1
ATOM 1406 C CA . HIS A 1 178 ? 6.868 8.551 -4.398 1.00 83.88 178 HIS A CA 1
ATOM 1407 C C . HIS A 1 178 ? 6.531 7.899 -5.740 1.00 83.88 178 HIS A C 1
ATOM 1409 O O . HIS A 1 178 ? 7.382 7.900 -6.633 1.00 83.88 178 HIS A O 1
ATOM 1415 N N . ALA A 1 179 ? 5.311 7.367 -5.897 1.00 78.44 179 ALA A N 1
ATOM 1416 C CA . ALA A 1 179 ? 4.885 6.733 -7.133 1.00 78.44 179 ALA A CA 1
ATOM 1417 C C . ALA A 1 179 ? 5.045 7.710 -8.313 1.00 78.44 179 ALA A C 1
ATOM 1419 O O . ALA A 1 179 ? 4.552 8.843 -8.245 1.00 78.44 179 ALA A O 1
ATOM 1420 N N . PRO A 1 180 ? 5.691 7.290 -9.418 1.00 72.44 180 PRO A N 1
ATOM 1421 C CA . PRO A 1 180 ? 5.731 8.089 -10.638 1.00 72.44 180 PRO A CA 1
ATOM 1422 C C . PRO A 1 180 ? 4.305 8.471 -11.049 1.00 72.44 180 PRO A C 1
ATOM 1424 O O . PRO A 1 180 ? 3.385 7.690 -10.828 1.00 72.44 180 PRO A O 1
ATOM 1427 N N . ALA A 1 181 ? 4.107 9.638 -11.674 1.00 63.00 181 ALA A N 1
ATOM 1428 C CA . ALA A 1 181 ? 2.794 10.269 -11.917 1.00 63.00 181 ALA A CA 1
ATOM 1429 C C . ALA A 1 181 ? 1.762 9.453 -12.741 1.00 63.00 181 ALA A C 1
ATOM 1431 O O . ALA A 1 181 ? 0.694 9.954 -13.093 1.00 63.00 181 ALA A O 1
ATOM 1432 N N . THR A 1 182 ? 2.073 8.209 -13.086 1.00 63.69 182 THR A N 1
ATOM 1433 C CA . THR A 1 182 ? 1.171 7.261 -13.731 1.00 63.69 182 THR A CA 1
ATOM 1434 C C . THR A 1 182 ? 0.351 6.526 -12.672 1.00 63.69 182 THR A C 1
ATOM 1436 O O . THR A 1 182 ? 0.905 6.026 -11.698 1.00 63.69 182 THR A O 1
ATOM 1439 N N . ASP A 1 183 ? -0.963 6.396 -12.875 1.00 65.06 183 ASP A N 1
ATOM 1440 C CA . ASP A 1 183 ? -1.791 5.522 -12.039 1.00 65.06 183 ASP A CA 1
ATOM 1441 C C . ASP A 1 183 ? -1.361 4.058 -12.228 1.00 65.06 183 ASP A C 1
ATOM 1443 O O . ASP A 1 183 ? -1.761 3.385 -13.180 1.00 65.06 183 ASP A O 1
ATOM 1447 N N . LEU A 1 184 ? -0.521 3.579 -11.311 1.00 63.78 184 LEU A N 1
ATOM 1448 C CA . LEU A 1 184 ? 0.041 2.229 -11.322 1.00 63.78 184 LEU A CA 1
ATOM 1449 C C . LEU A 1 184 ? -1.043 1.162 -11.184 1.00 63.78 184 LEU A C 1
ATOM 1451 O O . LEU A 1 184 ? -0.927 0.087 -11.767 1.00 63.78 184 LEU A O 1
ATOM 1455 N N . THR A 1 185 ? -2.124 1.473 -10.462 1.00 60.34 185 THR A N 1
ATOM 1456 C CA . THR A 1 185 ? -3.255 0.553 -10.315 1.00 60.34 185 THR A CA 1
ATOM 1457 C C . THR A 1 185 ? -3.994 0.449 -11.645 1.00 60.34 185 THR A C 1
ATOM 1459 O O . THR A 1 185 ? -4.217 -0.651 -12.140 1.00 60.34 185 THR A O 1
ATOM 1462 N N . GLY A 1 186 ? -4.305 1.584 -12.275 1.00 65.69 186 GLY A N 1
ATOM 1463 C CA . GLY A 1 186 ? -4.930 1.617 -13.597 1.00 65.69 186 GLY A CA 1
ATOM 1464 C C . GLY A 1 186 ? -4.076 0.968 -14.694 1.00 65.69 186 GLY A C 1
ATOM 1465 O O . GLY A 1 186 ? -4.607 0.242 -15.534 1.00 65.69 186 GLY A O 1
ATOM 1466 N N . ALA A 1 187 ? -2.759 1.186 -14.688 1.00 66.00 187 ALA A N 1
ATOM 1467 C CA . ALA A 1 187 ? -1.834 0.570 -15.639 1.00 66.00 187 ALA A CA 1
ATOM 1468 C C . ALA A 1 187 ? -1.747 -0.952 -15.451 1.00 66.00 187 ALA A C 1
ATOM 1470 O O . ALA A 1 187 ? -1.902 -1.693 -16.420 1.00 66.00 187 ALA A O 1
ATOM 1471 N N . ALA A 1 188 ? -1.587 -1.425 -14.211 1.00 64.94 188 ALA A N 1
ATOM 1472 C CA . ALA A 1 188 ? -1.518 -2.854 -13.924 1.00 64.94 188 ALA A CA 1
ATOM 1473 C C . ALA A 1 188 ? -2.834 -3.574 -14.257 1.00 64.94 188 ALA A C 1
ATOM 1475 O O . ALA A 1 188 ? -2.818 -4.638 -14.868 1.00 64.94 188 ALA A O 1
ATOM 1476 N N . LEU A 1 189 ? -3.982 -2.964 -13.943 1.00 64.31 189 LEU A N 1
ATOM 1477 C CA . LEU A 1 189 ? -5.291 -3.496 -14.325 1.00 64.31 189 LEU A CA 1
ATOM 1478 C C . LEU A 1 189 ? -5.445 -3.581 -15.844 1.00 64.31 189 LEU A C 1
ATOM 1480 O O . LEU A 1 189 ? -5.849 -4.621 -16.355 1.00 64.31 189 LEU A O 1
ATOM 1484 N N . ARG A 1 190 ? -5.098 -2.529 -16.591 1.00 68.88 190 ARG A N 1
ATOM 1485 C CA . ARG A 1 190 ? -5.168 -2.576 -18.059 1.00 68.88 190 ARG A CA 1
ATOM 1486 C C . ARG A 1 190 ? -4.260 -3.655 -18.642 1.00 68.88 190 ARG A C 1
ATOM 1488 O O . ARG A 1 190 ? -4.709 -4.366 -19.534 1.00 68.88 190 ARG A O 1
ATOM 1495 N N . GLN A 1 191 ? -3.062 -3.846 -18.089 1.00 69.94 191 GLN A N 1
ATOM 1496 C CA . GLN A 1 191 ? -2.172 -4.936 -18.490 1.00 69.94 191 GLN A CA 1
ATOM 1497 C C . GLN A 1 191 ? -2.809 -6.316 -18.238 1.00 69.94 191 GLN A C 1
ATOM 1499 O O . GLN A 1 191 ? -2.812 -7.149 -19.139 1.00 69.94 191 GLN A O 1
ATOM 1504 N N . ILE A 1 192 ? -3.418 -6.539 -17.064 1.00 64.94 192 ILE A N 1
ATOM 1505 C CA . ILE A 1 192 ? -4.118 -7.796 -16.708 1.00 64.94 192 ILE A CA 1
ATOM 1506 C C . ILE A 1 192 ? -5.240 -8.134 -17.698 1.00 64.94 192 ILE A C 1
ATOM 1508 O O . ILE A 1 192 ? -5.508 -9.301 -17.974 1.00 64.94 192 ILE A O 1
ATOM 1512 N N . TYR A 1 193 ? -5.931 -7.120 -18.214 1.00 66.94 193 TYR A N 1
ATOM 1513 C CA . TYR A 1 193 ? -7.040 -7.303 -19.150 1.00 66.94 193 TYR A CA 1
ATOM 1514 C C . TYR A 1 193 ? -6.616 -7.254 -20.626 1.00 66.94 193 TYR A C 1
ATOM 1516 O O . TYR A 1 193 ? -7.498 -7.203 -21.480 1.00 66.94 193 TYR A O 1
ATOM 1524 N N . HIS A 1 194 ? -5.311 -7.263 -20.934 1.00 68.19 194 HIS A N 1
ATOM 1525 C CA . HIS A 1 194 ? -4.772 -7.083 -22.293 1.00 68.19 194 HIS A CA 1
ATOM 1526 C C . HIS A 1 194 ? -5.290 -5.808 -22.983 1.00 68.19 194 HIS A C 1
ATOM 1528 O O . HIS A 1 194 ? -5.556 -5.783 -24.180 1.00 68.19 194 HIS A O 1
ATOM 1534 N N . ARG A 1 195 ? -5.487 -4.747 -22.195 1.00 67.12 195 ARG A N 1
ATOM 1535 C CA . ARG A 1 195 ? -5.967 -3.423 -22.626 1.00 67.12 195 ARG A CA 1
ATOM 1536 C C . ARG A 1 195 ? -4.895 -2.340 -22.516 1.00 67.12 195 ARG A C 1
ATOM 1538 O O . ARG A 1 195 ? -5.237 -1.160 -22.530 1.00 67.12 195 ARG A O 1
ATOM 1545 N N . LEU A 1 196 ? -3.646 -2.727 -22.278 1.00 69.25 196 LEU A N 1
ATOM 1546 C CA . LEU A 1 196 ? -2.511 -1.816 -22.273 1.00 69.25 196 LEU A CA 1
ATOM 1547 C C . LEU A 1 196 ? -1.660 -2.146 -23.496 1.00 69.25 196 LEU A C 1
ATOM 1549 O O . LEU A 1 196 ? -1.162 -3.266 -23.607 1.00 69.25 196 LEU A O 1
ATOM 1553 N N . ASP A 1 197 ? -1.527 -1.183 -24.401 1.00 76.25 197 ASP A N 1
ATOM 1554 C CA . ASP A 1 197 ? -0.721 -1.357 -25.609 1.00 76.25 197 ASP A CA 1
ATOM 1555 C C . ASP A 1 197 ? 0.777 -1.303 -25.268 1.00 76.25 197 ASP A C 1
ATOM 1557 O O . ASP A 1 197 ? 1.190 -0.588 -24.349 1.00 76.25 197 ASP A O 1
ATOM 1561 N N . ASP A 1 198 ? 1.626 -1.959 -26.066 1.00 76.88 198 ASP A N 1
ATOM 1562 C CA . ASP A 1 198 ? 3.089 -1.942 -25.877 1.00 76.88 198 ASP A CA 1
ATOM 1563 C C . ASP A 1 198 ? 3.664 -0.516 -25.852 1.00 76.88 198 ASP A C 1
ATOM 1565 O O . ASP A 1 198 ? 4.608 -0.216 -25.119 1.00 76.88 198 ASP A O 1
ATOM 1569 N N . ARG A 1 199 ? 3.054 0.405 -26.612 1.00 78.94 199 ARG A N 1
ATOM 1570 C CA . ARG A 1 199 ? 3.408 1.833 -26.609 1.00 78.94 199 ARG A CA 1
ATOM 1571 C C . ARG A 1 199 ? 3.081 2.512 -25.282 1.00 78.94 199 ARG A C 1
ATOM 1573 O O . ARG A 1 199 ? 3.863 3.335 -24.810 1.00 78.94 199 ARG A O 1
ATOM 1580 N N . GLU A 1 200 ? 1.940 2.183 -24.681 1.00 76.31 200 GLU A N 1
ATOM 1581 C CA . GLU A 1 200 ? 1.562 2.715 -23.373 1.00 76.31 200 GLU A CA 1
ATOM 1582 C C . GLU A 1 200 ? 2.479 2.157 -22.286 1.00 76.31 200 GLU A C 1
ATOM 1584 O O . GLU A 1 200 ? 2.957 2.921 -21.450 1.00 76.31 200 GLU A O 1
ATOM 1589 N N . LEU A 1 201 ? 2.788 0.856 -22.331 1.00 76.62 201 LEU A N 1
ATOM 1590 C CA . LEU A 1 201 ? 3.731 0.223 -21.411 1.00 76.62 201 LEU A CA 1
ATOM 1591 C C . LEU A 1 201 ? 5.131 0.849 -21.519 1.00 76.62 201 LEU A C 1
ATOM 1593 O O . LEU A 1 201 ? 5.731 1.175 -20.494 1.00 76.62 201 LEU A O 1
ATOM 1597 N N . ALA A 1 202 ? 5.620 1.098 -22.738 1.00 79.00 202 ALA A N 1
ATOM 1598 C CA . ALA A 1 202 ? 6.883 1.797 -22.973 1.00 79.00 202 ALA A CA 1
ATOM 1599 C C . ALA A 1 202 ? 6.864 3.235 -22.426 1.00 79.00 202 ALA A C 1
ATOM 1601 O O . ALA A 1 202 ? 7.843 3.680 -21.828 1.00 79.00 202 ALA A O 1
ATOM 1602 N N . ALA A 1 203 ? 5.741 3.950 -22.553 1.00 80.75 203 ALA A N 1
ATOM 1603 C CA . ALA A 1 203 ? 5.583 5.282 -21.970 1.00 80.75 203 ALA A CA 1
ATOM 1604 C C . ALA A 1 203 ? 5.590 5.251 -20.430 1.00 80.75 203 ALA A C 1
ATOM 1606 O O . ALA A 1 203 ? 6.168 6.138 -19.797 1.00 80.75 203 ALA A O 1
ATOM 1607 N N . VAL A 1 204 ? 4.989 4.225 -19.811 1.00 78.38 204 VAL A N 1
ATOM 1608 C CA . VAL A 1 204 ? 5.099 4.011 -18.359 1.00 78.38 204 VAL A CA 1
ATOM 1609 C C . VAL A 1 204 ? 6.550 3.713 -17.977 1.00 78.38 204 VAL A C 1
ATOM 1611 O O . VAL A 1 204 ? 7.070 4.352 -17.063 1.00 78.38 204 VAL A O 1
ATOM 1614 N N . ALA A 1 205 ? 7.228 2.811 -18.693 1.00 79.56 205 ALA A N 1
ATOM 1615 C CA . ALA A 1 205 ? 8.626 2.456 -18.440 1.00 79.56 205 ALA A CA 1
ATOM 1616 C C . ALA A 1 205 ? 9.552 3.677 -18.525 1.00 79.56 205 ALA A C 1
ATOM 1618 O O . ALA A 1 205 ? 10.397 3.881 -17.654 1.00 79.56 205 ALA A O 1
ATOM 1619 N N . GLN A 1 206 ? 9.348 4.530 -19.529 1.00 79.81 206 GLN A N 1
ATOM 1620 C CA . GLN A 1 206 ? 10.126 5.747 -19.725 1.00 79.81 206 GLN A CA 1
ATOM 1621 C C . GLN A 1 206 ? 9.955 6.733 -18.559 1.00 79.81 206 GLN A C 1
ATOM 1623 O O . GLN A 1 206 ? 10.950 7.212 -18.019 1.00 79.81 206 GLN A O 1
ATOM 1628 N N . LYS A 1 207 ? 8.724 6.961 -18.081 1.00 77.75 207 LYS A N 1
ATOM 1629 C CA . LYS A 1 207 ? 8.478 7.804 -16.894 1.00 77.75 207 LYS A CA 1
ATOM 1630 C C . LYS A 1 207 ? 9.127 7.244 -15.628 1.00 77.75 207 LYS A C 1
ATOM 1632 O O . LYS A 1 207 ? 9.640 7.992 -14.801 1.00 77.75 207 LYS A O 1
ATOM 1637 N N . TRP A 1 208 ? 9.106 5.923 -15.462 1.00 79.81 208 TRP A N 1
ATOM 1638 C CA . TRP A 1 208 ? 9.791 5.260 -14.351 1.00 79.81 208 TRP A CA 1
ATOM 1639 C C . TRP A 1 208 ? 11.313 5.402 -14.445 1.00 79.81 208 TRP A C 1
ATOM 1641 O O . TRP A 1 208 ? 11.969 5.569 -13.419 1.00 79.81 208 TRP A O 1
ATOM 1651 N N . LYS A 1 209 ? 11.872 5.389 -15.660 1.00 78.19 209 LYS A N 1
ATOM 1652 C CA . LYS A 1 209 ? 13.299 5.614 -15.911 1.00 78.19 209 LYS A CA 1
ATOM 1653 C C . LYS A 1 209 ? 13.715 7.054 -15.603 1.00 78.19 209 LYS A C 1
ATOM 1655 O O . LYS A 1 209 ? 14.744 7.261 -14.969 1.00 78.19 209 LYS A O 1
ATOM 1660 N N . GLU A 1 210 ? 12.905 8.033 -15.999 1.00 78.06 210 GLU A N 1
ATOM 1661 C CA . GLU A 1 210 ? 13.122 9.460 -15.703 1.00 78.06 210 GLU A CA 1
ATOM 1662 C C . GLU A 1 210 ? 13.088 9.757 -14.198 1.00 78.06 210 GLU A C 1
ATOM 1664 O O . GLU A 1 210 ? 13.791 10.640 -13.714 1.00 78.06 210 GLU A O 1
ATOM 1669 N N . CYS A 1 211 ? 12.307 8.988 -13.439 1.00 76.81 211 CYS A N 1
ATOM 1670 C CA . CYS A 1 211 ? 12.188 9.104 -11.989 1.00 76.81 211 CYS A CA 1
ATOM 1671 C C . CYS A 1 211 ? 12.752 7.869 -11.268 1.00 76.81 211 CYS A C 1
ATOM 1673 O O . CYS A 1 211 ? 12.134 7.370 -10.328 1.00 76.81 211 CYS A O 1
ATOM 1675 N N . SER A 1 212 ? 13.919 7.362 -11.687 1.00 77.50 212 SER A N 1
ATOM 1676 C CA . SER A 1 212 ? 14.417 6.052 -11.239 1.00 77.50 212 SER A CA 1
ATOM 1677 C C . SER A 1 212 ? 14.583 5.930 -9.720 1.00 77.50 212 SER A C 1
ATOM 1679 O O . SER A 1 212 ? 14.239 4.898 -9.149 1.00 77.50 212 SER A O 1
ATOM 1681 N N . ALA A 1 213 ? 15.069 6.982 -9.050 1.00 82.25 213 ALA A N 1
ATOM 1682 C CA . ALA A 1 213 ? 15.218 6.989 -7.593 1.00 82.25 213 ALA A CA 1
ATOM 1683 C C . ALA A 1 213 ? 13.853 6.960 -6.885 1.00 82.25 213 ALA A C 1
ATOM 1685 O O . ALA A 1 213 ? 13.620 6.098 -6.046 1.00 82.25 213 ALA A O 1
ATOM 1686 N N . TYR A 1 214 ? 12.911 7.814 -7.301 1.00 82.25 214 TYR A N 1
ATOM 1687 C CA . TYR A 1 214 ? 11.539 7.839 -6.776 1.00 82.25 214 TYR A CA 1
ATOM 1688 C C . TYR A 1 214 ? 10.791 6.518 -7.019 1.00 82.25 214 TYR A C 1
ATOM 1690 O O . TYR A 1 214 ? 10.100 6.018 -6.130 1.00 82.25 214 TYR A O 1
ATOM 1698 N N . GLY A 1 215 ? 10.973 5.904 -8.192 1.00 82.81 215 GLY A N 1
ATOM 1699 C CA . GLY A 1 215 ? 10.436 4.580 -8.502 1.00 82.81 215 GLY A CA 1
ATOM 1700 C C . GLY A 1 215 ? 10.974 3.504 -7.555 1.00 82.81 215 GLY A C 1
ATOM 1701 O O . GLY A 1 215 ? 10.196 2.725 -7.006 1.00 82.81 215 GLY A O 1
ATOM 1702 N N . ARG A 1 216 ? 12.283 3.494 -7.278 1.00 86.12 216 ARG A N 1
ATOM 1703 C CA . ARG A 1 216 ? 12.885 2.558 -6.312 1.00 86.12 216 ARG A CA 1
ATOM 1704 C C . ARG A 1 216 ? 12.443 2.831 -4.872 1.00 86.12 216 ARG A C 1
ATOM 1706 O O . ARG A 1 216 ? 12.110 1.886 -4.165 1.00 86.12 216 ARG A O 1
ATOM 1713 N N . THR A 1 217 ? 12.318 4.094 -4.460 1.00 87.88 217 THR A N 1
ATOM 1714 C CA . THR A 1 217 ? 11.730 4.464 -3.159 1.00 87.88 217 THR A CA 1
ATOM 1715 C C . THR A 1 217 ? 10.283 3.975 -3.030 1.00 87.88 217 THR A C 1
ATOM 1717 O O . THR A 1 217 ? 9.879 3.469 -1.985 1.00 87.88 217 THR A O 1
ATOM 1720 N N . THR A 1 218 ? 9.501 4.050 -4.109 1.00 88.31 218 THR A N 1
ATOM 1721 C CA . THR A 1 218 ? 8.138 3.500 -4.154 1.00 88.31 218 THR A CA 1
ATOM 1722 C C . THR A 1 218 ? 8.138 1.992 -3.920 1.00 88.31 218 THR A C 1
ATOM 1724 O O . THR A 1 218 ? 7.345 1.487 -3.127 1.00 88.31 218 THR A O 1
ATOM 1727 N N . VAL A 1 219 ? 9.041 1.272 -4.592 1.00 89.12 219 VAL A N 1
ATOM 1728 C CA . VAL A 1 219 ? 9.207 -0.183 -4.454 1.00 89.12 219 VAL A CA 1
ATOM 1729 C C . VAL A 1 219 ? 9.638 -0.558 -3.036 1.00 89.12 219 VAL A C 1
ATOM 1731 O O . VAL A 1 219 ? 9.090 -1.504 -2.477 1.00 89.12 219 VAL A O 1
ATOM 1734 N N . TYR A 1 220 ? 10.537 0.212 -2.422 1.00 90.75 220 TYR A N 1
ATOM 1735 C CA . TYR A 1 220 ? 10.929 0.051 -1.020 1.00 90.75 220 TYR A CA 1
ATOM 1736 C C . TYR A 1 220 ? 9.728 0.164 -0.066 1.00 90.75 220 TYR A C 1
ATOM 1738 O O . TYR A 1 220 ? 9.471 -0.740 0.731 1.00 90.75 220 TYR A O 1
ATOM 1746 N N . TYR A 1 221 ? 8.927 1.228 -0.182 1.00 91.88 221 TYR A N 1
ATOM 1747 C CA . TYR A 1 221 ? 7.741 1.386 0.664 1.00 91.88 221 TYR A CA 1
ATOM 1748 C C . TYR A 1 221 ? 6.671 0.319 0.385 1.00 91.88 221 TYR A C 1
ATOM 1750 O O . TYR A 1 221 ? 6.040 -0.167 1.325 1.00 91.88 221 TYR A O 1
ATOM 1758 N N . ALA A 1 222 ? 6.501 -0.108 -0.871 1.00 91.31 222 ALA A N 1
ATOM 1759 C CA . ALA A 1 222 ? 5.600 -1.201 -1.238 1.00 91.31 222 ALA A CA 1
ATOM 1760 C C . ALA A 1 222 ? 6.041 -2.546 -0.630 1.00 91.31 222 ALA A C 1
ATOM 1762 O O . ALA A 1 222 ? 5.210 -3.282 -0.098 1.00 91.31 222 ALA A O 1
ATOM 1763 N N . ALA A 1 223 ? 7.341 -2.846 -0.656 1.00 92.06 223 ALA A N 1
ATOM 1764 C CA . ALA A 1 223 ? 7.928 -4.033 -0.040 1.00 92.06 223 ALA A CA 1
ATOM 1765 C C . ALA A 1 223 ? 7.700 -4.053 1.477 1.00 92.06 223 ALA A C 1
ATOM 1767 O O . ALA A 1 223 ? 7.185 -5.033 2.017 1.00 92.06 223 ALA A O 1
ATOM 1768 N N . ARG A 1 224 ? 8.003 -2.942 2.161 1.00 91.88 224 ARG A N 1
ATOM 1769 C CA . ARG A 1 224 ? 7.752 -2.795 3.603 1.00 91.88 224 ARG A CA 1
ATOM 1770 C C . ARG A 1 224 ? 6.273 -2.910 3.956 1.00 91.88 224 ARG A C 1
ATOM 1772 O O . ARG A 1 224 ? 5.938 -3.507 4.978 1.00 91.88 224 ARG A O 1
ATOM 1779 N N . LEU A 1 225 ? 5.387 -2.354 3.131 1.00 91.19 225 LEU A N 1
ATOM 1780 C CA . LEU A 1 225 ? 3.939 -2.432 3.319 1.00 91.19 225 LEU A CA 1
ATOM 1781 C C . LEU A 1 225 ? 3.427 -3.871 3.192 1.00 91.19 225 LEU A C 1
ATOM 1783 O O . LEU A 1 225 ? 2.689 -4.327 4.065 1.00 91.19 225 LEU A O 1
ATOM 1787 N N . LEU A 1 226 ? 3.851 -4.591 2.147 1.00 91.81 226 LEU A N 1
ATOM 1788 C CA . LEU A 1 226 ? 3.540 -6.009 1.962 1.00 91.81 226 LEU A CA 1
ATOM 1789 C C . LEU A 1 226 ? 3.998 -6.827 3.173 1.00 91.81 226 LEU A C 1
ATOM 1791 O O . LEU A 1 226 ? 3.200 -7.573 3.733 1.00 91.81 226 LEU A O 1
ATOM 1795 N N . GLU A 1 227 ? 5.244 -6.642 3.610 1.00 90.19 227 GLU A N 1
ATOM 1796 C CA . GLU A 1 227 ? 5.814 -7.372 4.744 1.00 90.19 227 GLU A CA 1
ATOM 1797 C C . GLU A 1 227 ? 5.072 -7.082 6.050 1.00 90.19 227 GLU A C 1
ATOM 1799 O O . GLU A 1 227 ? 4.729 -7.989 6.809 1.00 90.19 227 GLU A O 1
ATOM 1804 N N . THR A 1 228 ? 4.764 -5.806 6.288 1.00 89.94 228 THR A N 1
ATOM 1805 C CA . THR A 1 228 ? 4.032 -5.371 7.479 1.00 89.94 228 THR A CA 1
ATOM 1806 C C . THR A 1 228 ? 2.637 -5.994 7.517 1.00 89.94 228 THR A C 1
ATOM 1808 O O . THR A 1 228 ? 2.212 -6.452 8.573 1.00 89.94 228 THR A O 1
ATOM 1811 N N . ILE A 1 229 ? 1.928 -6.064 6.385 1.00 89.12 229 ILE A N 1
ATOM 1812 C CA . ILE A 1 229 ? 0.605 -6.704 6.310 1.00 89.12 229 ILE A CA 1
ATOM 1813 C C . ILE A 1 229 ? 0.721 -8.231 6.403 1.00 89.12 229 ILE A C 1
ATOM 1815 O O . ILE A 1 229 ? -0.095 -8.862 7.065 1.00 89.12 229 ILE A O 1
ATOM 1819 N N . ARG A 1 230 ? 1.728 -8.841 5.772 1.00 88.19 230 ARG A N 1
ATOM 1820 C CA . ARG A 1 230 ? 1.932 -10.294 5.806 1.00 88.19 230 ARG A CA 1
ATOM 1821 C C . ARG A 1 230 ? 2.182 -10.801 7.221 1.00 88.19 230 ARG A C 1
ATOM 1823 O O . ARG A 1 230 ? 1.592 -11.799 7.622 1.00 88.19 230 ARG A O 1
ATOM 1830 N N . ASN A 1 231 ? 3.029 -10.101 7.968 1.00 86.94 231 ASN A N 1
ATOM 1831 C CA . ASN A 1 231 ? 3.437 -10.525 9.306 1.00 86.94 231 ASN A CA 1
ATOM 1832 C C . ASN A 1 231 ? 2.408 -10.166 10.380 1.00 86.94 231 ASN A C 1
ATOM 1834 O O . ASN A 1 231 ? 2.558 -10.570 11.530 1.00 86.94 231 ASN A O 1
ATOM 1838 N N . ASN A 1 232 ? 1.366 -9.405 10.029 1.00 78.62 232 ASN A N 1
ATOM 1839 C CA . ASN A 1 232 ? 0.379 -8.952 10.990 1.00 78.62 232 ASN A CA 1
ATOM 1840 C C . ASN A 1 232 ? -1.049 -9.106 10.459 1.00 78.62 232 ASN A C 1
ATOM 1842 O O . ASN A 1 232 ? -1.465 -8.437 9.517 1.00 78.62 232 ASN A O 1
ATOM 1846 N N . HIS A 1 233 ? -1.865 -9.901 11.149 1.00 64.44 233 HIS A N 1
ATOM 1847 C CA . HIS A 1 233 ? -3.277 -10.115 10.812 1.00 64.44 233 HIS A CA 1
ATOM 1848 C C . HIS A 1 233 ? -4.184 -8.945 11.249 1.00 64.44 233 HIS A C 1
ATOM 1850 O O . HIS A 1 233 ? -5.173 -9.132 11.962 1.00 64.44 233 HIS A O 1
ATOM 1856 N N . ALA A 1 234 ? -3.844 -7.717 10.845 1.00 62.88 234 ALA A N 1
ATOM 1857 C CA . ALA A 1 234 ? -4.618 -6.521 11.159 1.00 62.88 234 ALA A CA 1
ATOM 1858 C C . ALA A 1 234 ? -6.034 -6.587 10.561 1.00 62.88 234 ALA A C 1
ATOM 1860 O O . ALA A 1 234 ? -6.226 -6.906 9.389 1.00 62.88 234 ALA A O 1
ATOM 1861 N N . THR A 1 235 ? -7.040 -6.215 11.355 1.00 64.06 235 THR A N 1
ATOM 1862 C CA . THR A 1 235 ? -8.466 -6.240 10.973 1.00 64.06 235 THR A CA 1
ATOM 1863 C C . THR A 1 235 ? -8.952 -4.964 10.286 1.00 64.06 235 THR A C 1
ATOM 1865 O O . THR A 1 235 ? -10.148 -4.807 10.044 1.00 64.06 235 THR A O 1
ATOM 1868 N N . HIS A 1 236 ? -8.060 -4.021 9.983 1.00 67.00 236 HIS A N 1
ATOM 1869 C CA . HIS A 1 236 ? -8.467 -2.740 9.422 1.00 67.00 236 HIS A CA 1
ATOM 1870 C C . HIS A 1 236 ? -9.023 -2.907 7.996 1.00 6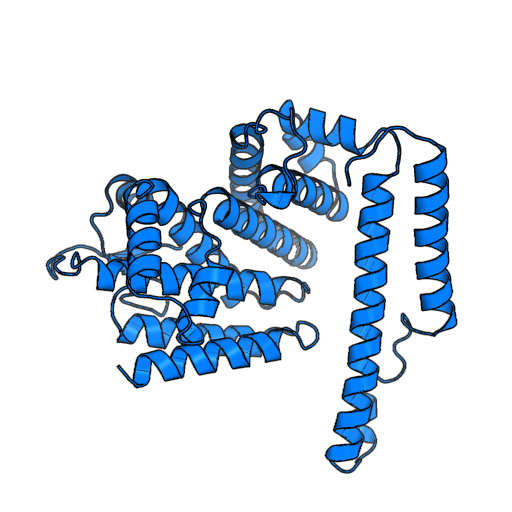7.00 236 HIS A C 1
ATOM 1872 O O . HIS A 1 236 ? -8.435 -3.564 7.135 1.00 67.00 236 HIS A O 1
ATOM 1878 N N . TYR A 1 237 ? -10.163 -2.273 7.726 1.00 65.06 237 TYR A N 1
ATOM 1879 C CA . TYR A 1 237 ? -10.927 -2.462 6.488 1.00 65.06 237 TYR A CA 1
ATOM 1880 C C . TYR A 1 237 ? -10.138 -2.114 5.213 1.00 65.06 237 TYR A C 1
ATOM 1882 O O . TYR A 1 237 ? -10.403 -2.670 4.151 1.00 65.06 237 TYR A O 1
ATOM 1890 N N . ALA A 1 238 ? -9.179 -1.186 5.302 1.00 68.31 238 ALA A N 1
ATOM 1891 C CA . ALA A 1 238 ? -8.409 -0.719 4.149 1.00 68.31 238 ALA A CA 1
ATOM 1892 C C . ALA A 1 238 ? -7.212 -1.620 3.797 1.00 68.31 238 ALA A C 1
ATOM 1894 O O . ALA A 1 238 ? -6.609 -1.427 2.742 1.00 68.31 238 ALA A O 1
ATOM 1895 N N . MET A 1 239 ? -6.871 -2.612 4.633 1.00 75.62 239 MET A N 1
ATOM 1896 C CA . MET A 1 239 ? -5.688 -3.455 4.405 1.00 75.62 239 MET A CA 1
ATOM 1897 C C . MET A 1 239 ? -5.712 -4.209 3.074 1.00 75.62 239 MET A C 1
ATOM 1899 O O . MET A 1 239 ? -4.693 -4.172 2.388 1.00 75.62 239 MET A O 1
ATOM 1903 N N . PRO A 1 240 ? -6.840 -4.793 2.620 1.00 74.81 240 PRO A N 1
ATOM 1904 C CA . PRO A 1 240 ? -6.902 -5.408 1.295 1.00 74.81 240 PRO A CA 1
ATOM 1905 C C . PRO A 1 240 ? -6.566 -4.431 0.159 1.00 74.81 240 PRO A C 1
ATOM 1907 O O . PRO A 1 240 ? -5.921 -4.811 -0.813 1.00 74.81 240 PRO A O 1
ATOM 1910 N N . VAL A 1 241 ? -6.967 -3.160 0.283 1.00 78.12 241 VAL A N 1
ATOM 1911 C CA . VAL A 1 241 ? -6.703 -2.128 -0.733 1.00 78.12 241 VAL A CA 1
ATOM 1912 C C . VAL A 1 241 ? -5.219 -1.775 -0.765 1.00 78.12 241 VAL A C 1
ATOM 1914 O O . VAL A 1 241 ? -4.622 -1.704 -1.839 1.00 78.12 241 VAL A O 1
ATOM 1917 N N . TYR A 1 242 ? -4.618 -1.553 0.405 1.00 82.81 242 TYR A N 1
ATOM 1918 C CA . TYR A 1 242 ? -3.200 -1.215 0.513 1.00 82.81 242 TYR A CA 1
ATOM 1919 C C . TYR A 1 242 ? -2.302 -2.377 0.095 1.00 82.81 242 TYR A C 1
ATOM 1921 O O . TYR A 1 242 ? -1.350 -2.154 -0.652 1.00 82.81 242 TYR A O 1
ATOM 1929 N N . LEU A 1 243 ? -2.659 -3.606 0.480 1.00 86.81 243 LEU A N 1
ATOM 1930 C CA . LEU A 1 243 ? -1.985 -4.819 0.031 1.00 86.81 243 LEU A CA 1
ATOM 1931 C C . LEU A 1 243 ? -2.032 -4.934 -1.492 1.00 86.81 243 LEU A C 1
ATOM 1933 O O . LEU A 1 243 ? -0.989 -5.072 -2.121 1.00 86.81 243 LEU A O 1
ATOM 1937 N N . LEU A 1 244 ? -3.218 -4.809 -2.101 1.00 81.56 244 LEU A N 1
ATOM 1938 C CA . LEU A 1 244 ? -3.339 -4.889 -3.555 1.00 81.56 244 LEU A CA 1
ATOM 1939 C C . LEU A 1 244 ? -2.460 -3.838 -4.247 1.00 81.56 244 LEU A C 1
ATOM 1941 O O . LEU A 1 244 ? -1.741 -4.161 -5.187 1.00 81.56 244 LEU A O 1
ATOM 1945 N N . ARG A 1 245 ? -2.483 -2.586 -3.778 1.00 81.94 245 ARG A N 1
ATOM 1946 C CA . ARG A 1 245 ? -1.663 -1.512 -4.358 1.00 81.94 245 ARG A CA 1
ATOM 1947 C C . ARG A 1 245 ? -0.168 -1.788 -4.246 1.00 81.94 245 ARG A C 1
ATOM 1949 O O . ARG A 1 245 ? 0.545 -1.570 -5.224 1.00 81.94 245 ARG A O 1
ATOM 1956 N N . ALA A 1 246 ? 0.296 -2.279 -3.098 1.00 88.81 246 ALA A N 1
ATOM 1957 C CA . ALA A 1 246 ? 1.689 -2.669 -2.911 1.00 88.81 246 ALA A CA 1
ATOM 1958 C C . ALA A 1 246 ? 2.090 -3.762 -3.910 1.00 88.81 246 ALA A C 1
ATOM 1960 O O . ALA A 1 246 ? 3.070 -3.612 -4.636 1.00 88.81 246 ALA A O 1
ATOM 1961 N N . VAL A 1 247 ? 1.277 -4.814 -4.022 1.00 90.38 247 VAL A N 1
ATOM 1962 C CA . VAL A 1 247 ? 1.540 -5.961 -4.903 1.00 90.38 247 VAL A CA 1
ATOM 1963 C C . VAL A 1 247 ? 1.553 -5.556 -6.373 1.00 90.38 247 VAL A C 1
ATOM 1965 O O . VAL A 1 247 ? 2.491 -5.901 -7.086 1.00 90.38 247 VAL A O 1
ATOM 1968 N N . LEU A 1 248 ? 0.568 -4.773 -6.826 1.00 84.69 248 LEU A N 1
ATOM 1969 C CA . LEU A 1 248 ? 0.530 -4.275 -8.205 1.00 84.69 248 LEU A CA 1
ATOM 1970 C C . LEU A 1 248 ? 1.729 -3.375 -8.517 1.00 84.69 248 LEU A C 1
ATOM 1972 O O . LEU A 1 248 ? 2.243 -3.419 -9.629 1.00 84.69 248 LEU A O 1
ATOM 1976 N N . THR A 1 249 ? 2.195 -2.593 -7.542 1.00 86.62 249 THR A N 1
ATOM 1977 C CA . THR A 1 249 ? 3.370 -1.730 -7.705 1.00 86.62 249 THR A CA 1
ATOM 1978 C C . THR A 1 249 ? 4.653 -2.547 -7.850 1.00 86.62 249 THR A C 1
ATOM 1980 O O . THR A 1 249 ? 5.421 -2.309 -8.780 1.00 86.62 249 THR A O 1
ATOM 1983 N N . LEU A 1 250 ? 4.857 -3.544 -6.982 1.00 89.44 250 LEU A N 1
ATOM 1984 C CA . LEU A 1 250 ? 6.000 -4.462 -7.044 1.00 89.44 250 LEU A CA 1
ATOM 1985 C C . LEU A 1 250 ? 6.007 -5.273 -8.347 1.00 89.44 250 LEU A C 1
ATOM 1987 O O . LEU A 1 250 ? 7.037 -5.377 -9.012 1.00 89.44 250 LEU A O 1
ATOM 1991 N N . TRP A 1 251 ? 4.849 -5.812 -8.734 1.00 87.81 251 TRP A N 1
ATOM 1992 C CA . TRP A 1 251 ? 4.695 -6.585 -9.964 1.00 87.81 251 TRP A CA 1
ATOM 1993 C C . TRP A 1 251 ? 4.936 -5.730 -11.214 1.00 87.81 251 TRP A C 1
ATOM 1995 O O . TRP A 1 251 ? 5.708 -6.126 -12.089 1.00 87.81 251 TRP A O 1
ATOM 2005 N N . LEU A 1 252 ? 4.330 -4.539 -11.286 1.00 82.88 252 LEU A N 1
ATOM 2006 C CA . LEU A 1 252 ? 4.496 -3.637 -12.424 1.00 82.88 252 LEU A CA 1
ATOM 2007 C C . LEU A 1 252 ? 5.956 -3.200 -12.557 1.00 82.88 252 LEU A C 1
ATOM 2009 O O . LEU A 1 252 ? 6.493 -3.239 -13.657 1.00 82.88 252 LEU A O 1
ATOM 2013 N N . TYR A 1 253 ? 6.621 -2.858 -11.451 1.00 84.62 253 TYR A N 1
ATOM 2014 C CA . TYR A 1 253 ? 8.048 -2.543 -11.466 1.00 84.62 253 TYR A CA 1
ATOM 2015 C C . TYR A 1 253 ? 8.885 -3.685 -12.057 1.00 84.62 253 TYR A C 1
ATOM 2017 O O . TYR A 1 253 ? 9.686 -3.450 -12.962 1.00 84.62 253 TYR A O 1
ATOM 2025 N N . ALA A 1 254 ? 8.657 -4.924 -11.608 1.00 85.06 254 ALA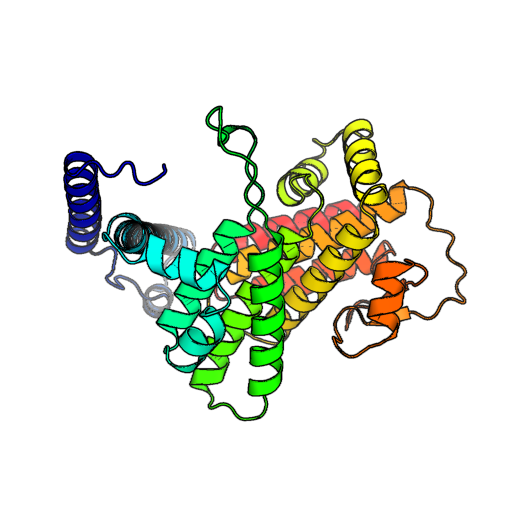 A N 1
ATOM 2026 C CA . ALA A 1 254 ? 9.369 -6.092 -12.121 1.00 85.06 254 ALA A CA 1
ATOM 2027 C C . ALA A 1 254 ? 9.134 -6.305 -13.628 1.00 85.06 254 ALA A C 1
ATOM 2029 O O . ALA A 1 254 ? 10.068 -6.619 -14.364 1.00 85.06 254 ALA A O 1
ATOM 2030 N N . ARG A 1 255 ? 7.906 -6.077 -14.111 1.00 81.06 255 ARG A N 1
ATOM 2031 C CA . ARG A 1 255 ? 7.560 -6.178 -15.540 1.00 81.06 255 ARG A CA 1
ATOM 2032 C C . ARG A 1 255 ? 8.170 -5.072 -16.394 1.00 81.06 255 ARG A C 1
ATOM 2034 O O . ARG A 1 255 ? 8.630 -5.349 -17.499 1.00 81.06 255 ARG A O 1
ATOM 2041 N N . LEU A 1 256 ? 8.200 -3.836 -15.898 1.00 78.62 256 LEU A N 1
ATOM 2042 C CA . LEU A 1 256 ? 8.836 -2.715 -16.597 1.00 78.62 256 LEU A CA 1
ATOM 2043 C C . LEU A 1 256 ? 10.349 -2.934 -16.735 1.00 78.62 256 LEU A C 1
ATOM 2045 O O . LEU A 1 256 ? 10.923 -2.572 -17.762 1.00 78.62 256 LEU A O 1
ATOM 2049 N N . PHE A 1 257 ? 10.980 -3.555 -15.735 1.00 73.62 257 PHE A N 1
ATOM 2050 C CA . PHE A 1 257 ? 12.401 -3.908 -15.768 1.00 73.62 257 PHE A CA 1
ATOM 2051 C C . PHE A 1 257 ? 12.727 -4.992 -16.807 1.00 73.62 257 PHE A C 1
ATOM 2053 O O . PHE A 1 257 ? 13.744 -4.905 -17.491 1.00 73.62 257 PHE A O 1
ATOM 2060 N N . ASP A 1 258 ? 11.837 -5.975 -16.960 1.00 68.12 258 ASP A N 1
ATOM 2061 C CA . ASP A 1 258 ? 11.924 -7.033 -17.976 1.00 68.12 258 ASP A CA 1
ATOM 2062 C C . ASP A 1 258 ? 11.830 -6.433 -19.397 1.00 68.12 258 ASP A C 1
ATOM 2064 O O . ASP A 1 258 ? 12.678 -6.663 -20.258 1.00 68.12 258 ASP A O 1
ATOM 2068 N N . ALA A 1 259 ? 10.848 -5.547 -19.613 1.00 60.06 259 ALA A N 1
ATOM 2069 C CA . ALA A 1 259 ? 10.588 -4.905 -20.906 1.00 60.06 259 ALA A CA 1
ATOM 2070 C C . ALA A 1 259 ? 11.680 -3.916 -21.353 1.00 60.06 259 ALA A C 1
ATOM 2072 O O . ALA A 1 259 ? 11.841 -3.667 -22.546 1.00 60.06 259 ALA A O 1
ATOM 2073 N N . SER A 1 260 ? 12.434 -3.338 -20.415 1.00 58.75 260 SER A N 1
ATOM 2074 C CA . SER A 1 260 ? 13.487 -2.361 -20.723 1.00 58.75 260 SER A CA 1
ATOM 2075 C C . SER A 1 260 ? 14.841 -2.997 -21.064 1.00 58.75 260 SER A C 1
ATOM 2077 O O . SER A 1 260 ? 15.801 -2.273 -21.325 1.00 58.75 260 SER A O 1
ATOM 2079 N N . GLY A 1 261 ? 14.937 -4.335 -21.106 1.00 53.47 261 GLY A N 1
ATOM 2080 C CA . GLY A 1 261 ? 16.136 -5.052 -21.562 1.00 53.47 261 GLY A CA 1
ATOM 2081 C C . GLY A 1 261 ? 17.354 -4.918 -20.639 1.00 53.47 261 GLY A C 1
ATOM 2082 O O . GLY A 1 261 ? 18.434 -5.405 -20.968 1.00 53.47 261 GLY A O 1
ATOM 2083 N N . LEU A 1 262 ? 17.186 -4.300 -19.463 1.00 50.00 262 LEU A N 1
ATOM 2084 C CA . LEU A 1 262 ? 18.214 -4.143 -18.426 1.00 50.00 262 LEU A CA 1
ATOM 2085 C C . LEU A 1 262 ? 18.475 -5.444 -17.644 1.00 50.00 262 LEU A C 1
ATOM 2087 O O . LEU A 1 262 ? 19.302 -5.459 -16.740 1.00 50.00 262 LEU A O 1
ATOM 2091 N N . ALA A 1 263 ? 17.810 -6.547 -18.005 1.00 47.19 263 ALA A N 1
ATOM 2092 C CA . ALA A 1 263 ? 17.889 -7.863 -17.362 1.00 47.19 263 ALA A CA 1
ATOM 2093 C C . ALA A 1 263 ? 19.286 -8.525 -17.375 1.00 47.19 263 ALA A C 1
ATOM 2095 O O . ALA A 1 263 ? 19.452 -9.628 -16.858 1.00 47.19 263 ALA A O 1
ATOM 2096 N N . ARG A 1 264 ? 20.314 -7.872 -17.925 1.00 46.59 264 ARG A N 1
ATOM 2097 C CA . ARG A 1 264 ? 21.707 -8.334 -17.861 1.00 46.59 264 ARG A CA 1
ATOM 2098 C C . ARG A 1 264 ? 22.439 -7.713 -16.673 1.00 46.59 264 ARG A C 1
ATOM 2100 O O . ARG A 1 264 ? 23.458 -7.056 -16.843 1.00 46.59 264 ARG A O 1
ATOM 2107 N N . PHE A 1 265 ? 21.919 -7.918 -15.468 1.00 51.38 265 PHE A N 1
ATOM 2108 C CA . PHE A 1 265 ? 22.748 -7.778 -14.275 1.00 51.38 265 PHE A CA 1
ATOM 2109 C C . PHE A 1 265 ? 23.466 -9.101 -14.042 1.00 51.38 265 PHE A C 1
ATOM 2111 O O . PHE A 1 265 ? 22.809 -10.131 -13.839 1.00 51.38 265 PHE A O 1
ATOM 2118 N N . ASP A 1 266 ? 24.800 -9.059 -14.077 1.00 43.12 266 ASP A N 1
ATOM 2119 C CA . ASP A 1 266 ? 25.648 -10.205 -13.770 1.00 43.12 266 ASP A CA 1
ATOM 2120 C C . ASP A 1 266 ? 25.168 -10.892 -12.488 1.00 43.12 266 ASP A C 1
ATOM 2122 O O . ASP A 1 266 ? 24.846 -10.259 -11.480 1.00 43.12 266 ASP A O 1
ATOM 2126 N N . THR A 1 267 ? 25.134 -12.221 -12.522 1.00 47.44 267 THR A N 1
ATOM 2127 C CA . THR A 1 267 ? 24.806 -13.119 -11.399 1.00 47.44 267 THR A CA 1
ATOM 2128 C C . THR A 1 267 ? 25.677 -12.934 -10.154 1.00 47.44 267 THR A C 1
ATOM 2130 O O . THR A 1 267 ? 25.427 -13.593 -9.151 1.00 47.44 267 THR A O 1
ATOM 2133 N N . SER A 1 268 ? 26.658 -12.034 -10.214 1.00 46.41 268 SER A N 1
ATOM 2134 C CA . SER A 1 268 ? 27.602 -11.674 -9.160 1.00 46.41 268 SER A CA 1
ATOM 2135 C C . SER A 1 268 ? 27.142 -10.524 -8.253 1.00 46.41 268 SER A C 1
ATOM 2137 O O . SER A 1 268 ? 27.833 -10.247 -7.278 1.00 46.41 268 SER A O 1
ATOM 2139 N N . LEU A 1 269 ? 26.052 -9.811 -8.564 1.00 54.69 269 LEU A N 1
ATOM 2140 C CA . LEU A 1 269 ? 25.622 -8.677 -7.738 1.00 54.69 269 LEU A CA 1
ATOM 2141 C C . LEU A 1 269 ? 24.911 -9.144 -6.463 1.00 54.69 269 LEU A C 1
ATOM 2143 O O . LEU A 1 269 ? 23.942 -9.911 -6.524 1.00 54.69 269 LEU A O 1
ATOM 2147 N N . ASP A 1 270 ? 25.378 -8.627 -5.326 1.00 57.53 270 ASP A N 1
ATOM 2148 C CA . ASP A 1 270 ? 24.755 -8.822 -4.023 1.00 57.53 270 ASP A CA 1
ATOM 2149 C C . ASP A 1 270 ? 23.301 -8.343 -4.050 1.00 57.53 270 ASP A C 1
ATOM 2151 O O . ASP A 1 270 ? 22.923 -7.393 -4.744 1.00 57.53 270 ASP A O 1
ATOM 2155 N N . ALA A 1 271 ? 22.445 -9.066 -3.340 1.00 59.25 271 ALA A N 1
ATOM 2156 C CA . ALA A 1 271 ? 21.019 -8.810 -3.360 1.00 59.25 271 ALA A CA 1
ATOM 2157 C C . ALA A 1 271 ? 20.584 -8.104 -2.083 1.00 59.25 271 ALA A C 1
ATOM 2159 O O . ALA A 1 271 ? 20.851 -8.574 -0.978 1.00 59.25 271 ALA A O 1
ATOM 2160 N N . THR A 1 272 ? 19.846 -7.020 -2.265 1.00 61.00 272 THR A N 1
ATOM 2161 C CA . THR A 1 272 ? 19.445 -6.107 -1.203 1.00 61.00 272 THR A CA 1
ATOM 2162 C C . THR A 1 272 ? 18.082 -6.505 -0.642 1.00 61.00 272 THR A C 1
ATOM 2164 O O . THR A 1 272 ? 17.137 -6.756 -1.400 1.00 61.00 272 THR A O 1
ATOM 2167 N N . SER A 1 273 ? 17.960 -6.552 0.687 1.00 72.00 273 SER A N 1
ATOM 2168 C CA . SER A 1 273 ? 16.685 -6.810 1.363 1.00 72.00 273 SER A CA 1
ATOM 2169 C C . SER A 1 273 ? 15.840 -5.537 1.394 1.00 72.00 273 SER A C 1
ATOM 2171 O O . SER A 1 273 ? 16.095 -4.633 2.183 1.00 72.00 273 SER A O 1
ATOM 2173 N N . ALA A 1 274 ? 14.789 -5.451 0.574 1.00 68.75 274 ALA A N 1
ATOM 2174 C CA . ALA A 1 274 ? 13.990 -4.222 0.456 1.00 68.75 274 ALA A CA 1
ATOM 2175 C C . ALA A 1 274 ? 13.083 -3.920 1.668 1.00 68.75 274 ALA A C 1
ATOM 2177 O O . ALA A 1 274 ? 12.299 -2.973 1.633 1.00 68.75 274 ALA A O 1
ATOM 2178 N N . THR A 1 275 ? 13.151 -4.720 2.734 1.00 70.75 275 THR A N 1
ATOM 2179 C CA . THR A 1 275 ? 12.281 -4.588 3.910 1.00 70.75 275 THR A CA 1
ATOM 2180 C C . THR A 1 275 ? 12.992 -4.050 5.150 1.00 70.75 275 THR A C 1
ATOM 2182 O O . THR A 1 275 ? 12.301 -3.656 6.089 1.00 70.75 275 THR A O 1
ATOM 2185 N N . ASN A 1 276 ? 14.331 -4.020 5.179 1.00 71.00 276 ASN A N 1
ATOM 2186 C CA . ASN A 1 276 ? 15.087 -3.556 6.343 1.00 71.00 276 ASN A CA 1
ATOM 2187 C C . ASN A 1 276 ? 15.415 -2.052 6.224 1.00 71.00 276 ASN A C 1
ATOM 2189 O O . ASN A 1 276 ? 16.176 -1.676 5.335 1.00 71.00 276 ASN A O 1
ATOM 2193 N N . PRO A 1 277 ? 14.870 -1.184 7.099 1.00 64.56 277 PRO A N 1
ATOM 2194 C CA . PRO A 1 277 ? 15.127 0.255 7.043 1.00 64.56 277 PRO A CA 1
ATOM 2195 C C . PRO A 1 277 ? 16.563 0.650 7.413 1.00 64.56 277 PRO A C 1
ATOM 2197 O O . PRO A 1 277 ? 16.997 1.730 7.026 1.00 64.56 277 PRO A O 1
ATOM 2200 N N . ASN A 1 278 ? 17.298 -0.212 8.125 1.00 65.56 278 ASN A N 1
ATOM 2201 C CA . ASN A 1 278 ? 18.665 0.061 8.586 1.00 65.56 278 ASN A CA 1
ATOM 2202 C C . ASN A 1 278 ? 19.742 -0.516 7.657 1.00 65.56 278 ASN A C 1
ATOM 2204 O O . ASN A 1 278 ? 20.928 -0.480 7.978 1.00 65.56 278 ASN A O 1
ATOM 2208 N N . ASP A 1 279 ? 19.334 -1.094 6.530 1.00 71.81 279 ASP A N 1
ATOM 2209 C CA . ASP A 1 279 ? 20.245 -1.704 5.576 1.00 71.81 279 ASP A CA 1
ATOM 2210 C C . ASP A 1 279 ? 20.831 -0.623 4.654 1.00 71.81 279 ASP A C 1
ATOM 2212 O O . ASP A 1 279 ? 20.131 -0.025 3.831 1.00 71.81 279 ASP A O 1
ATOM 2216 N N . VAL A 1 280 ? 22.128 -0.344 4.818 1.00 63.06 280 VAL A N 1
ATOM 2217 C CA . VAL A 1 280 ? 22.873 0.658 4.034 1.00 63.06 280 VAL A CA 1
ATOM 2218 C C . VAL A 1 280 ? 22.795 0.348 2.534 1.00 63.06 280 VAL A C 1
ATOM 2220 O O . VAL A 1 280 ? 22.762 1.268 1.707 1.00 63.06 280 VAL A O 1
ATOM 2223 N N . ASP A 1 281 ? 22.657 -0.931 2.184 1.00 73.81 281 ASP A N 1
ATOM 2224 C CA . ASP A 1 281 ? 22.560 -1.386 0.803 1.00 73.81 281 ASP A CA 1
ATOM 2225 C C . ASP A 1 281 ? 21.228 -0.970 0.162 1.00 73.81 281 ASP A C 1
ATOM 2227 O O . ASP A 1 281 ? 21.171 -0.746 -1.049 1.00 73.81 281 ASP A O 1
ATOM 2231 N N . VAL A 1 282 ? 20.162 -0.768 0.953 1.00 79.44 282 VAL A N 1
ATOM 2232 C CA . VAL A 1 282 ? 18.867 -0.257 0.463 1.00 79.44 282 VAL A CA 1
ATOM 2233 C C . VAL A 1 282 ? 18.991 1.193 0.014 1.00 79.44 282 VAL A C 1
ATOM 2235 O O . VAL A 1 282 ? 18.483 1.548 -1.051 1.00 79.44 282 VAL A O 1
ATOM 2238 N N . GLY A 1 283 ? 19.698 2.028 0.779 1.00 79.25 283 GLY A N 1
ATOM 2239 C CA . GLY A 1 283 ? 19.945 3.424 0.409 1.00 79.25 283 GLY A CA 1
ATOM 2240 C C . GLY A 1 283 ? 20.758 3.537 -0.884 1.00 79.25 283 GLY A C 1
ATOM 2241 O O . GLY A 1 283 ? 20.383 4.276 -1.798 1.00 79.25 283 GLY A O 1
ATOM 2242 N N . GLN A 1 284 ? 21.826 2.742 -1.002 1.00 79.50 284 GLN A N 1
ATOM 2243 C CA . GLN A 1 284 ? 22.646 2.680 -2.216 1.00 79.50 284 GLN A CA 1
ATOM 2244 C C . GLN A 1 284 ? 21.866 2.138 -3.414 1.00 79.50 284 GLN A C 1
ATOM 2246 O O . GLN A 1 284 ? 21.965 2.683 -4.514 1.00 79.50 284 GLN A O 1
ATOM 2251 N N . TRP A 1 285 ? 21.024 1.125 -3.214 1.00 82.56 285 TRP A N 1
ATOM 2252 C CA . TRP A 1 285 ? 20.142 0.626 -4.261 1.00 82.56 285 TRP A CA 1
ATOM 2253 C C . TRP A 1 285 ? 19.129 1.687 -4.717 1.00 82.56 285 TRP A C 1
ATOM 2255 O O . TRP A 1 285 ? 18.960 1.893 -5.919 1.00 82.56 285 TRP A O 1
ATOM 2265 N N . ILE A 1 286 ? 18.493 2.423 -3.801 1.00 83.25 286 ILE A N 1
ATOM 2266 C CA . ILE A 1 286 ? 17.547 3.493 -4.157 1.00 83.25 286 ILE A CA 1
ATOM 2267 C C . ILE A 1 286 ? 18.234 4.583 -4.990 1.00 83.25 286 ILE A C 1
ATOM 2269 O O . ILE A 1 286 ? 17.656 5.055 -5.973 1.00 83.25 286 ILE A O 1
ATOM 2273 N N . LEU A 1 287 ? 19.472 4.957 -4.667 1.00 81.06 287 LEU A N 1
ATOM 2274 C CA . LEU A 1 287 ? 20.204 5.995 -5.395 1.00 81.06 287 LEU A CA 1
ATOM 2275 C C . LEU A 1 287 ? 20.775 5.489 -6.725 1.00 81.06 287 LEU A C 1
ATOM 2277 O O . LEU A 1 287 ? 20.534 6.093 -7.771 1.00 81.06 287 LEU A O 1
ATOM 2281 N N . ALA A 1 288 ? 21.475 4.358 -6.704 1.00 75.88 288 ALA A N 1
ATOM 2282 C CA . ALA A 1 288 ? 22.293 3.890 -7.817 1.00 75.88 288 ALA A CA 1
ATOM 2283 C C . ALA A 1 288 ? 21.610 2.797 -8.660 1.00 75.88 288 ALA A C 1
ATOM 2285 O O . ALA A 1 288 ? 21.833 2.722 -9.863 1.00 75.88 288 ALA A O 1
ATOM 2286 N N . GLY A 1 289 ? 20.731 1.985 -8.068 1.00 71.50 289 GLY A N 1
ATOM 2287 C CA . GLY A 1 289 ? 19.967 0.942 -8.766 1.00 71.50 289 GLY A CA 1
ATOM 2288 C C . GLY A 1 289 ? 20.754 -0.321 -9.133 1.00 71.50 289 GLY A C 1
ATOM 2289 O O . GLY A 1 289 ? 20.244 -1.131 -9.901 1.00 71.50 289 GLY A O 1
ATOM 2290 N N . HIS A 1 290 ? 21.966 -0.503 -8.604 1.00 63.19 290 HIS A N 1
ATOM 2291 C CA . HIS A 1 290 ? 22.891 -1.576 -8.994 1.00 63.19 290 HIS A CA 1
ATOM 2292 C C . HIS A 1 290 ? 22.773 -2.850 -8.134 1.00 63.19 290 HIS A C 1
ATOM 2294 O O . HIS A 1 290 ? 23.786 -3.376 -7.691 1.00 63.19 290 HIS A O 1
ATOM 2300 N N . SER A 1 291 ? 21.569 -3.368 -7.876 1.00 66.12 291 SER A N 1
ATOM 2301 C CA . SER A 1 291 ? 21.416 -4.633 -7.134 1.00 66.12 291 SER A CA 1
ATOM 2302 C C . SER A 1 291 ? 20.087 -5.340 -7.406 1.00 66.12 291 SER A C 1
ATOM 2304 O O . SER A 1 291 ? 19.120 -4.746 -7.898 1.00 66.12 291 SER A O 1
ATOM 2306 N N . ARG A 1 292 ? 20.044 -6.645 -7.097 1.00 69.88 292 ARG A N 1
ATOM 2307 C CA . ARG A 1 292 ? 18.817 -7.453 -7.161 1.00 69.88 292 ARG A CA 1
ATOM 2308 C C . ARG A 1 292 ? 17.976 -7.227 -5.912 1.00 69.88 292 ARG A C 1
ATOM 2310 O O . ARG A 1 292 ? 18.504 -7.153 -4.806 1.00 69.88 292 ARG A O 1
ATOM 2317 N N . ILE A 1 293 ? 16.659 -7.184 -6.086 1.00 73.88 293 ILE A N 1
ATOM 2318 C CA . ILE A 1 293 ? 15.718 -6.974 -4.983 1.00 73.88 293 ILE A CA 1
ATOM 2319 C C . ILE A 1 293 ? 15.290 -8.323 -4.416 1.00 73.88 293 ILE A C 1
ATOM 2321 O O . ILE A 1 293 ? 14.656 -9.125 -5.110 1.00 73.88 293 ILE A O 1
ATOM 2325 N N . ARG A 1 294 ? 15.591 -8.536 -3.133 1.00 79.94 294 ARG A N 1
ATOM 2326 C CA . ARG A 1 294 ? 15.095 -9.658 -2.336 1.00 79.94 294 ARG A CA 1
ATOM 2327 C C . ARG A 1 294 ? 13.957 -9.197 -1.439 1.00 79.94 294 ARG A C 1
ATOM 2329 O O . ARG A 1 294 ? 14.061 -8.180 -0.755 1.00 79.94 294 ARG A O 1
ATOM 2336 N N . LEU A 1 295 ? 12.888 -9.985 -1.416 1.00 81.56 295 LEU A N 1
ATOM 2337 C CA . LEU A 1 295 ? 11.847 -9.896 -0.394 1.00 81.56 295 LEU A CA 1
ATOM 2338 C C . LEU A 1 295 ? 11.883 -11.190 0.425 1.00 81.56 295 LEU A C 1
ATOM 2340 O O . LEU A 1 295 ? 12.218 -12.246 -0.119 1.00 81.56 295 LEU A O 1
ATOM 2344 N N . PRO A 1 296 ? 11.541 -11.183 1.720 1.00 80.25 296 PRO A N 1
ATOM 2345 C CA . PRO A 1 296 ? 11.587 -12.419 2.488 1.00 80.25 296 PRO A CA 1
ATOM 2346 C C . PRO A 1 296 ? 10.582 -13.425 1.903 1.00 80.25 296 PRO A C 1
ATOM 2348 O O . PRO A 1 296 ? 9.424 -13.092 1.657 1.00 80.25 296 PRO A O 1
ATOM 2351 N N . GLY A 1 297 ? 11.039 -14.640 1.597 1.00 77.62 297 GLY A N 1
ATOM 2352 C CA . GLY A 1 297 ? 10.261 -15.644 0.862 1.00 77.62 297 GLY A CA 1
ATOM 2353 C C . GLY A 1 297 ? 10.296 -15.511 -0.671 1.00 77.62 297 GLY A C 1
ATOM 2354 O O . GLY A 1 297 ? 10.001 -16.494 -1.344 1.00 77.62 297 GLY A O 1
ATOM 2355 N N . ILE A 1 298 ? 10.729 -14.385 -1.251 1.00 82.44 298 ILE A N 1
ATOM 2356 C CA . ILE A 1 298 ? 10.840 -14.164 -2.708 1.00 82.44 298 ILE A CA 1
ATOM 2357 C C . ILE A 1 298 ? 12.283 -13.753 -3.043 1.00 82.44 298 ILE A C 1
ATOM 2359 O O . ILE A 1 298 ? 12.704 -12.618 -2.828 1.00 82.44 298 ILE A O 1
ATOM 2363 N N . THR A 1 299 ? 13.065 -14.695 -3.569 1.00 76.06 299 THR A N 1
ATOM 2364 C CA . THR A 1 299 ? 14.519 -14.541 -3.749 1.00 76.06 299 THR A CA 1
ATOM 2365 C C . THR A 1 299 ? 14.926 -13.558 -4.846 1.00 76.06 299 THR A C 1
ATOM 2367 O O . THR A 1 299 ? 15.928 -12.871 -4.691 1.00 76.06 299 THR A O 1
ATOM 2370 N N . ASP A 1 300 ? 14.200 -13.493 -5.958 1.00 81.50 300 ASP A N 1
ATOM 2371 C CA . ASP A 1 300 ? 14.481 -12.542 -7.036 1.00 81.50 300 ASP A CA 1
ATOM 2372 C C . ASP A 1 300 ? 13.172 -12.047 -7.636 1.00 81.50 300 ASP A C 1
ATOM 2374 O O . ASP A 1 300 ? 12.571 -12.725 -8.471 1.00 81.50 300 ASP A O 1
ATOM 2378 N N . LEU A 1 301 ? 12.738 -10.860 -7.207 1.00 83.81 301 LEU A N 1
ATOM 2379 C CA . LEU A 1 301 ? 11.498 -10.240 -7.669 1.00 83.81 301 LEU A CA 1
ATOM 2380 C C . LEU A 1 301 ? 11.474 -10.010 -9.191 1.00 83.81 301 LEU A C 1
ATOM 2382 O O . LEU A 1 301 ? 10.398 -10.028 -9.786 1.00 83.81 301 LEU A O 1
ATOM 2386 N N . LEU A 1 302 ? 12.631 -9.778 -9.819 1.00 82.19 302 LEU A N 1
ATOM 2387 C CA . LEU A 1 302 ? 12.707 -9.446 -11.243 1.00 82.19 302 LEU A CA 1
ATOM 2388 C C . LEU A 1 302 ? 12.527 -10.685 -12.128 1.00 82.19 302 LEU A C 1
ATOM 2390 O O . LEU A 1 302 ? 12.050 -10.571 -13.258 1.00 82.19 302 LEU A O 1
ATOM 2394 N N . SER A 1 303 ? 12.839 -11.871 -11.602 1.00 83.56 303 SER A N 1
ATOM 2395 C CA . SER A 1 303 ? 12.648 -13.136 -12.312 1.00 83.56 303 SER A CA 1
ATOM 2396 C C . SER A 1 303 ? 11.157 -13.473 -12.520 1.00 83.56 303 SER A C 1
ATOM 2398 O O . SER A 1 303 ? 10.336 -13.215 -11.633 1.00 83.56 303 SER A O 1
ATOM 2400 N N . PRO A 1 304 ? 10.775 -14.134 -13.633 1.00 83.25 304 PRO A N 1
ATOM 2401 C CA . PRO A 1 304 ? 9.400 -14.606 -13.835 1.00 83.25 304 PRO A CA 1
ATOM 2402 C C . PRO A 1 304 ? 8.903 -15.509 -12.696 1.00 83.25 304 PRO A C 1
ATOM 2404 O O . PRO A 1 304 ? 7.766 -15.389 -12.241 1.00 83.25 304 PRO A O 1
ATOM 2407 N N . GLN A 1 305 ? 9.777 -16.377 -12.175 1.00 85.06 305 GLN A N 1
ATOM 2408 C CA . GLN A 1 305 ? 9.456 -17.245 -11.042 1.00 85.06 305 GLN A CA 1
ATOM 2409 C C . GLN A 1 305 ? 9.196 -16.441 -9.759 1.00 85.06 305 GLN A C 1
ATOM 2411 O O . GLN A 1 305 ? 8.260 -16.751 -9.022 1.00 85.06 305 GLN A O 1
ATOM 2416 N N . GLY A 1 306 ? 9.980 -15.393 -9.499 1.00 86.06 306 GLY A N 1
ATOM 2417 C CA . GLY A 1 306 ? 9.777 -14.513 -8.353 1.00 86.06 306 GLY A CA 1
ATOM 2418 C C . GLY A 1 306 ? 8.510 -13.673 -8.457 1.00 86.06 306 GLY A C 1
ATOM 2419 O O . GLY A 1 306 ? 7.813 -13.531 -7.455 1.00 86.06 306 GLY A O 1
ATOM 2420 N N . ARG A 1 307 ? 8.143 -13.204 -9.658 1.00 87.88 307 ARG A N 1
ATOM 2421 C CA . ARG A 1 307 ? 6.852 -12.533 -9.892 1.00 87.88 307 ARG A CA 1
ATOM 2422 C C . ARG A 1 307 ? 5.671 -13.457 -9.611 1.00 87.88 307 ARG A C 1
ATOM 2424 O O . ARG A 1 307 ? 4.755 -13.058 -8.899 1.00 87.88 307 ARG A O 1
ATOM 2431 N N . ARG A 1 308 ? 5.703 -14.705 -10.094 1.00 87.75 308 ARG A N 1
ATOM 2432 C CA . ARG A 1 308 ? 4.664 -15.702 -9.769 1.00 87.75 308 ARG A CA 1
ATOM 2433 C C . ARG A 1 308 ? 4.595 -15.961 -8.267 1.00 87.75 308 ARG A C 1
ATOM 2435 O O . ARG A 1 308 ? 3.517 -15.914 -7.686 1.00 87.75 308 ARG A O 1
ATOM 2442 N N . LYS A 1 309 ? 5.750 -16.147 -7.619 1.00 90.44 309 LYS A N 1
ATOM 2443 C CA . LYS A 1 309 ? 5.809 -16.370 -6.171 1.00 90.44 309 LYS A CA 1
ATOM 2444 C C . LYS A 1 309 ? 5.268 -15.180 -5.375 1.00 90.44 309 LYS A C 1
ATOM 2446 O O . LYS A 1 309 ? 4.530 -15.392 -4.420 1.00 90.44 309 LYS A O 1
ATOM 2451 N N . LEU A 1 310 ? 5.568 -13.943 -5.786 1.00 92.06 310 LEU A N 1
ATOM 2452 C CA . LEU A 1 310 ? 4.977 -12.735 -5.202 1.00 92.06 310 LEU A CA 1
ATOM 2453 C C . LEU A 1 310 ? 3.450 -12.804 -5.230 1.00 92.06 310 LEU A C 1
ATOM 2455 O O . LEU A 1 310 ? 2.815 -12.522 -4.217 1.00 92.06 310 LEU A O 1
ATOM 2459 N N . LEU A 1 311 ? 2.867 -13.164 -6.374 1.00 90.81 311 LEU A N 1
ATOM 2460 C CA . LEU A 1 311 ? 1.417 -13.214 -6.550 1.00 90.81 311 LEU A CA 1
ATOM 2461 C C . LEU A 1 311 ? 0.779 -14.326 -5.713 1.00 90.81 311 LEU A C 1
ATOM 2463 O O . LEU A 1 311 ? -0.198 -14.048 -5.021 1.00 90.81 311 LEU A O 1
ATOM 2467 N N . ALA A 1 312 ? 1.376 -15.520 -5.690 1.00 89.75 312 ALA A N 1
ATOM 2468 C CA . ALA A 1 312 ? 0.913 -16.647 -4.882 1.00 89.75 312 ALA A CA 1
ATOM 2469 C C . ALA A 1 312 ? 0.929 -16.332 -3.373 1.00 89.75 312 ALA A C 1
ATOM 2471 O O . ALA A 1 312 ? -0.076 -16.494 -2.678 1.00 89.75 312 ALA A O 1
ATOM 2472 N N . GLU A 1 313 ? 2.050 -15.811 -2.864 1.00 90.75 313 GLU A N 1
ATOM 2473 C CA . GLU A 1 313 ? 2.190 -15.399 -1.459 1.00 90.75 313 GLU A CA 1
ATOM 2474 C C . GLU A 1 313 ? 1.197 -14.277 -1.120 1.00 90.75 313 GLU A C 1
ATOM 2476 O O . GLU A 1 313 ? 0.508 -14.312 -0.100 1.00 90.75 313 GLU A O 1
ATOM 2481 N N . SER A 1 314 ? 1.049 -13.297 -2.014 1.00 90.06 314 SER A N 1
ATOM 2482 C CA . SER A 1 314 ? 0.108 -12.189 -1.830 1.00 90.06 314 SER A CA 1
ATOM 2483 C C . SER A 1 314 ? -1.348 -12.647 -1.835 1.00 90.06 314 SER A C 1
ATOM 2485 O O . SER A 1 314 ? -2.156 -12.110 -1.077 1.00 90.06 314 SER A O 1
ATOM 2487 N N . ALA A 1 315 ? -1.696 -13.639 -2.657 1.00 89.12 315 ALA A N 1
ATOM 2488 C CA . ALA A 1 315 ? -3.013 -14.262 -2.675 1.00 89.12 315 ALA A CA 1
ATOM 2489 C C . ALA A 1 315 ? -3.301 -14.980 -1.347 1.00 89.12 315 ALA A C 1
ATOM 2491 O O . ALA A 1 315 ? -4.380 -14.802 -0.776 1.00 89.12 315 ALA A O 1
ATOM 2492 N N . ALA A 1 316 ? -2.323 -15.707 -0.797 1.00 89.81 316 ALA A N 1
ATOM 2493 C CA . ALA A 1 316 ? -2.445 -16.338 0.516 1.00 89.81 316 ALA A CA 1
ATOM 2494 C C . ALA A 1 316 ? -2.674 -15.300 1.631 1.00 89.81 316 ALA A C 1
ATOM 2496 O O . ALA A 1 316 ? -3.612 -15.438 2.424 1.00 89.81 316 ALA A O 1
ATOM 2497 N N . VAL A 1 317 ? -1.892 -14.212 1.644 1.00 88.38 317 VAL A N 1
ATOM 2498 C CA . VAL A 1 317 ? -2.078 -13.106 2.598 1.00 88.38 317 VAL A CA 1
ATOM 2499 C C . VAL A 1 317 ? -3.456 -12.471 2.422 1.00 88.38 317 VAL A C 1
ATOM 2501 O O . VAL A 1 317 ? -4.189 -12.338 3.400 1.00 88.38 317 VAL A O 1
ATOM 2504 N N . MET A 1 318 ? -3.857 -12.146 1.190 1.00 83.44 318 MET A N 1
ATOM 2505 C CA . MET A 1 318 ? -5.163 -11.553 0.879 1.00 83.44 318 MET A CA 1
ATOM 2506 C C . MET A 1 318 ? -6.322 -12.431 1.368 1.00 83.44 318 MET A C 1
ATOM 2508 O O . MET A 1 318 ? -7.295 -11.910 1.911 1.00 83.44 318 MET A O 1
ATOM 2512 N N . ASN A 1 319 ? -6.208 -13.754 1.225 1.00 83.75 319 ASN A N 1
ATOM 2513 C CA . ASN A 1 319 ? -7.210 -14.711 1.689 1.00 83.75 319 ASN A CA 1
ATOM 2514 C C . ASN A 1 319 ? -7.301 -14.774 3.225 1.00 83.75 319 ASN A C 1
ATOM 2516 O O . ASN A 1 319 ? -8.378 -15.005 3.773 1.00 83.75 319 ASN A O 1
ATOM 2520 N N . SER A 1 320 ? -6.191 -14.523 3.927 1.00 82.88 320 SER A N 1
ATOM 2521 C CA . SER A 1 320 ? -6.165 -14.440 5.394 1.00 82.88 320 SER A CA 1
ATOM 2522 C C . SER A 1 320 ? -6.783 -13.145 5.947 1.00 82.88 320 SER A C 1
ATOM 2524 O O . SER A 1 320 ? -7.191 -13.097 7.111 1.00 82.88 320 SER A O 1
ATOM 2526 N N . LEU A 1 321 ? -6.883 -12.086 5.130 1.00 73.94 321 LEU A N 1
ATOM 2527 C CA . LEU A 1 321 ? -7.440 -10.807 5.562 1.00 73.94 321 LEU A CA 1
ATOM 2528 C C . LEU A 1 321 ? -8.957 -10.911 5.752 1.00 73.94 321 LEU A C 1
ATOM 2530 O O . LEU A 1 321 ? -9.723 -11.084 4.801 1.00 73.94 321 LEU A O 1
ATOM 2534 N N . LYS A 1 322 ? -9.411 -10.663 6.985 1.00 66.19 322 LYS A N 1
ATOM 2535 C CA . LYS A 1 322 ? -10.834 -10.616 7.379 1.00 66.19 322 LYS A CA 1
ATOM 2536 C C . LYS A 1 322 ? -11.587 -9.369 6.863 1.00 66.19 322 LYS A C 1
ATOM 2538 O O . LYS A 1 322 ? -12.598 -8.965 7.434 1.00 66.19 322 LYS A O 1
ATOM 2543 N N . GLY A 1 323 ? -11.096 -8.727 5.801 1.00 53.69 323 GLY A N 1
ATOM 2544 C CA . GLY A 1 323 ? -11.629 -7.475 5.264 1.00 53.69 323 GLY A CA 1
ATOM 2545 C C . GLY A 1 323 ? -12.912 -7.676 4.458 1.00 53.69 323 GLY A C 1
ATOM 2546 O O . GLY A 1 323 ? -12.833 -7.926 3.260 1.00 53.69 323 GLY A O 1
ATOM 2547 N N . TRP A 1 324 ? -14.067 -7.568 5.129 1.00 54.12 324 TRP A N 1
ATOM 2548 C CA . TRP A 1 324 ? -15.441 -7.365 4.615 1.00 54.12 324 TRP A CA 1
ATOM 2549 C C . TRP A 1 324 ? -15.677 -7.690 3.125 1.00 54.12 324 TRP A C 1
ATOM 2551 O O . TRP A 1 324 ? -16.039 -6.823 2.331 1.00 54.12 324 TRP A O 1
ATOM 2561 N N . GLY A 1 325 ? -15.375 -8.924 2.709 1.00 53.91 325 GLY A N 1
ATOM 2562 C CA . GLY A 1 325 ? -15.586 -9.444 1.353 1.00 53.91 325 GLY A CA 1
ATOM 2563 C C . GLY A 1 325 ? -14.801 -8.785 0.202 1.00 53.91 325 GLY A C 1
ATOM 2564 O O . GLY A 1 325 ? -14.716 -9.389 -0.866 1.00 53.91 325 GLY A O 1
ATOM 2565 N N . VAL A 1 326 ? -14.206 -7.598 0.373 1.00 57.09 326 VAL A N 1
ATOM 2566 C CA . VAL A 1 326 ? -13.410 -6.902 -0.661 1.00 57.09 326 VAL A CA 1
ATOM 2567 C C . VAL A 1 326 ? -12.120 -7.669 -0.964 1.00 57.09 326 VAL A C 1
ATOM 2569 O O . VAL A 1 326 ? -11.712 -7.753 -2.123 1.00 57.09 326 VAL A O 1
ATOM 2572 N N . SER A 1 327 ? -11.532 -8.314 0.050 1.00 63.62 327 SER A N 1
ATOM 2573 C CA . SER A 1 327 ? -10.366 -9.185 -0.127 1.00 63.62 327 SER A CA 1
ATOM 2574 C C . SER A 1 327 ? -10.619 -10.315 -1.128 1.00 63.62 327 SER A C 1
ATOM 2576 O O . SER A 1 327 ? -9.714 -10.663 -1.876 1.00 63.62 327 SER A O 1
ATOM 2578 N N . ARG A 1 328 ? -11.854 -10.829 -1.242 1.00 67.06 328 ARG A N 1
ATOM 2579 C CA . ARG A 1 328 ? -12.210 -11.879 -2.217 1.00 67.06 328 ARG A CA 1
ATOM 2580 C C . ARG A 1 328 ? -12.166 -11.389 -3.665 1.00 67.06 328 ARG A C 1
ATOM 2582 O O . ARG A 1 328 ? -11.731 -12.124 -4.546 1.00 67.06 328 ARG A O 1
ATOM 2589 N N . VAL A 1 329 ? -12.596 -10.150 -3.914 1.00 65.62 329 VAL A N 1
ATOM 2590 C CA . VAL A 1 329 ? -12.539 -9.546 -5.257 1.00 65.62 329 VAL A CA 1
ATOM 2591 C C . VAL A 1 329 ? -11.084 -9.331 -5.667 1.00 65.62 329 VAL A C 1
ATOM 2593 O O . VAL A 1 329 ? -10.697 -9.656 -6.787 1.00 65.62 329 VAL A O 1
ATOM 2596 N N . TYR A 1 330 ? -10.260 -8.833 -4.745 1.00 71.31 330 TYR A N 1
ATOM 2597 C CA . TYR A 1 330 ? -8.835 -8.630 -4.996 1.00 71.31 330 TYR A CA 1
ATOM 2598 C C . TYR A 1 330 ? -8.069 -9.946 -5.115 1.00 71.31 330 TYR A C 1
ATOM 2600 O O . TYR A 1 330 ? -7.195 -10.049 -5.965 1.00 71.31 330 TYR A O 1
ATOM 2608 N N . LEU A 1 331 ? -8.444 -10.974 -4.356 1.00 76.00 331 LEU A N 1
ATOM 2609 C CA . LEU A 1 331 ? -7.908 -12.325 -4.505 1.00 76.00 331 LEU A CA 1
ATOM 2610 C C . LEU A 1 331 ? -8.168 -12.879 -5.909 1.00 76.00 331 LEU A C 1
ATOM 2612 O O . LEU A 1 331 ? -7.249 -13.371 -6.553 1.00 76.00 331 LEU A O 1
ATOM 2616 N N . HIS A 1 332 ? -9.397 -12.749 -6.418 1.00 75.62 332 HIS A N 1
ATOM 2617 C CA . HIS A 1 332 ? -9.706 -13.168 -7.786 1.00 75.62 332 HIS A CA 1
ATOM 2618 C C . HIS A 1 332 ? -8.839 -12.431 -8.816 1.00 75.62 332 HIS A C 1
ATOM 2620 O O . HIS A 1 332 ? -8.375 -13.032 -9.784 1.00 75.62 332 HIS A O 1
ATOM 2626 N N . LEU A 1 333 ? -8.580 -11.142 -8.588 1.00 74.38 333 LEU A N 1
ATOM 2627 C CA . LEU A 1 333 ? -7.699 -10.354 -9.440 1.00 74.38 333 LEU A CA 1
ATOM 2628 C C . LEU A 1 333 ? -6.242 -10.838 -9.394 1.00 74.38 333 LEU A C 1
ATOM 2630 O O . LEU A 1 333 ? -5.621 -10.972 -10.446 1.00 74.38 333 LEU A O 1
ATOM 2634 N N . LEU A 1 334 ? -5.718 -11.128 -8.200 1.00 79.81 334 LEU A N 1
ATOM 2635 C CA . LEU A 1 334 ? -4.363 -11.655 -8.019 1.00 79.81 334 LEU A CA 1
ATOM 2636 C C . LEU A 1 334 ? -4.198 -13.026 -8.686 1.00 79.81 334 LEU A C 1
ATOM 2638 O O . LEU A 1 334 ? -3.246 -13.211 -9.436 1.00 79.81 334 LEU A O 1
ATOM 2642 N N . ASN A 1 335 ? -5.159 -13.938 -8.514 1.00 82.38 335 ASN A N 1
ATOM 2643 C CA . ASN A 1 335 ? -5.123 -15.264 -9.142 1.00 82.38 335 ASN A CA 1
ATOM 2644 C C . ASN A 1 335 ? -5.150 -15.177 -10.677 1.00 82.38 335 ASN A C 1
ATOM 2646 O O . ASN A 1 335 ? -4.479 -15.939 -11.368 1.00 82.38 335 ASN A O 1
ATOM 2650 N N . ARG A 1 336 ? -5.916 -14.230 -11.237 1.00 77.62 336 ARG A N 1
ATOM 2651 C CA . ARG A 1 336 ? -5.918 -13.978 -12.687 1.00 77.62 336 ARG A CA 1
ATOM 2652 C C . ARG A 1 336 ? -4.582 -13.442 -13.180 1.00 77.62 336 ARG A C 1
ATOM 2654 O O . ARG A 1 336 ? -4.137 -13.828 -14.257 1.00 77.62 336 ARG A O 1
ATOM 2661 N N . LEU A 1 337 ? -3.965 -12.554 -12.406 1.00 77.38 337 LEU A N 1
ATOM 2662 C CA . LEU A 1 337 ? -2.657 -12.014 -12.738 1.00 77.38 337 LEU A CA 1
ATOM 2663 C C . LEU A 1 337 ? -1.578 -13.108 -12.678 1.00 77.38 337 LEU A C 1
ATOM 2665 O O . LEU A 1 337 ? -0.760 -13.205 -13.587 1.00 77.38 337 LEU A O 1
ATOM 2669 N N . GLU A 1 338 ? -1.628 -13.988 -11.680 1.00 81.62 338 GLU A N 1
ATOM 2670 C CA . GLU A 1 338 ? -0.730 -15.143 -11.579 1.00 81.62 338 GLU A CA 1
ATOM 2671 C C . GLU A 1 338 ? -0.865 -16.080 -12.786 1.00 81.62 338 GLU A C 1
ATOM 2673 O O . GLU A 1 338 ? 0.138 -16.446 -13.398 1.00 81.62 338 GLU A O 1
ATOM 2678 N N . ALA A 1 339 ? -2.099 -16.397 -13.193 1.00 80.56 339 ALA A N 1
ATOM 2679 C CA . ALA A 1 339 ? -2.361 -17.205 -14.382 1.00 80.56 339 ALA A CA 1
ATOM 2680 C C . ALA A 1 339 ? -1.797 -16.566 -15.666 1.00 80.56 339 ALA A C 1
ATOM 2682 O O . ALA A 1 339 ? -1.293 -17.278 -16.534 1.00 80.56 339 ALA A O 1
ATOM 2683 N N . SER A 1 340 ? -1.828 -15.231 -15.775 1.00 76.00 340 SER A N 1
ATOM 2684 C CA . SER A 1 340 ? -1.277 -14.520 -16.938 1.00 76.00 340 SER A CA 1
ATOM 2685 C C . SER A 1 340 ? 0.248 -14.643 -17.062 1.00 76.00 340 SER A C 1
ATOM 2687 O O . SER A 1 340 ? 0.752 -14.727 -18.177 1.00 76.00 340 SER A O 1
ATOM 2689 N N . GLU A 1 341 ? 0.981 -14.750 -15.946 1.00 76.50 341 GLU A N 1
ATOM 2690 C CA . GLU A 1 341 ? 2.436 -14.992 -15.944 1.00 76.50 341 GLU A CA 1
ATOM 2691 C C . GLU A 1 341 ? 2.799 -16.454 -16.257 1.00 76.50 341 GLU A C 1
ATOM 2693 O O . GLU A 1 341 ? 3.968 -16.761 -16.493 1.00 76.50 341 GLU A O 1
ATOM 2698 N N . GLY A 1 342 ? 1.839 -17.383 -16.179 1.00 64.25 342 GLY A N 1
ATOM 2699 C CA . GLY A 1 342 ? 2.027 -18.797 -16.521 1.00 64.25 342 GLY A CA 1
ATOM 2700 C C . GLY A 1 342 ? 1.837 -19.107 -18.009 1.00 64.25 342 GLY A C 1
ATOM 2701 O O . GLY A 1 342 ? 2.300 -20.147 -18.467 1.00 64.25 342 GLY A O 1
ATOM 2702 N N . ALA A 1 343 ? 1.159 -18.223 -18.747 1.00 54.88 343 ALA A N 1
ATOM 2703 C CA . ALA A 1 343 ? 0.884 -18.370 -20.180 1.00 54.88 343 ALA A CA 1
ATOM 2704 C C . ALA A 1 343 ? 1.982 -17.778 -21.090 1.00 54.88 343 ALA A C 1
ATOM 2706 O O . ALA A 1 343 ? 1.960 -18.012 -22.298 1.00 54.88 343 ALA A O 1
ATOM 2707 N N . THR A 1 344 ? 2.913 -17.015 -20.511 1.00 47.12 344 THR A N 1
ATOM 2708 C CA . THR A 1 344 ? 4.153 -16.501 -21.122 1.00 47.12 344 THR A CA 1
ATOM 2709 C C . THR A 1 344 ? 5.343 -17.334 -20.685 1.00 47.12 344 THR A C 1
ATOM 2711 O O . THR A 1 344 ? 6.201 -17.612 -21.547 1.00 47.12 344 THR A O 1
#

Organism: NCBI:txid749634

Radius of gyration: 22.07 Å; Cα contacts (8 Å, |Δi|>4): 345; chains: 1; bounding box: 62×55×52 Å

Foldseek 3Di:
DAPPVDPVVLVVLVVVLVVLVVVLVVVCLVPQPADPVNLVVVPDDPVVSVVVVVVNLVSPVSVVVSVVSNVCSCQRRDPDDLVVLVVCLVVVVVVVQVVVDDLVSLVVSLVSLLVLLAQDDPVPDDPDDDNPDNVSSLVVLVVLLVVLVVCCVPDDPVVNLSSLVSNLSSLLSLLNNLDQNDPLVVQLVCVLVVNQDPVNLVVSLVSCVVSVLSLLSSLLSLLQNLVSLLVDQHQDQCSLVSLLSSLSSLLSVLVSCVSVPVVPQPPPFDEDESNDPPGPVSVVCSVPVNHAYDHVQQRGSNDLVSNLSSLVSSLVSLVSHPRSCVSVVSSVSSVSVSVVSVVD

Nearest PDB structures (foldseek):
  7ue2-assembly1_A  TM=2.733E-01  e=4.619E-01  synthetic construct
  8g9j-assembly1_A  TM=2.723E-01  e=3.671E+00  sy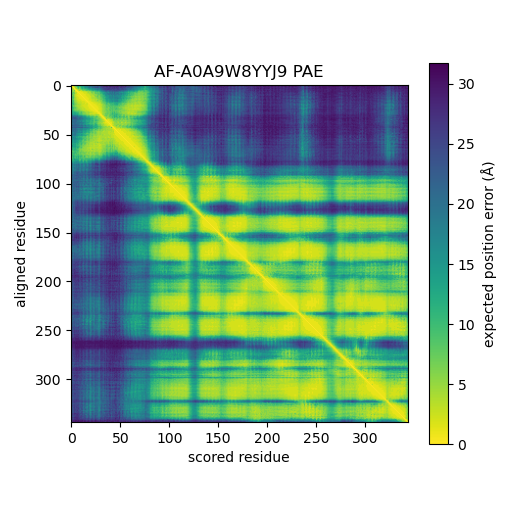nthetic construct
  6xr2-assembly2_D  TM=3.194E-01  e=7.860E+00  synthetic construct

Sequence (344 aa):
MSHSGDRRELEIAEVLQAVSIALARRKGVFEDVLPQDRIAKLQLPLEQAWRLWAVDEERRRTGFAVWVSASRYVLWFRPGRSQALADACLNATWTSVWSETGTLGKQVILSELMEQVRPQHPFRCHKGMTNPDRGPARDALETILHVIDSQQETASLDDMKASLTHKILCLAALMTCHAPATDLTGAALRQIYHRLDDRELAAVAQKWKECSAYGRTTVYYAARLLETIRNNHATHYAMPVYLLRAVLTLWLYARLFDASGLARFDTSLDATSATNPNDVDVGQWILAGHSRIRLPGITDLLSPQGRRKLLAESAAVMNSLKGWGVSRVYLHLLNRLEASEGAT

Mean predicted aligned error: 14.34 Å

Solvent-accessible surface area (backbone atoms only — not comparable to full-atom values): 19158 Å² total; per-residue (Å²): 138,76,85,83,82,51,67,69,60,43,54,50,49,51,49,54,41,52,50,50,53,50,50,35,56,76,67,48,30,80,51,87,85,74,52,68,73,56,60,68,70,62,75,55,60,70,72,60,48,49,54,53,50,51,56,52,49,52,34,48,52,50,36,48,54,49,48,54,49,40,56,49,49,59,55,63,61,46,86,72,53,53,62,54,50,52,50,27,48,72,67,67,47,44,61,64,53,52,73,75,37,56,75,68,51,45,52,49,54,50,55,51,37,39,57,61,31,45,77,80,56,87,91,68,70,63,94,84,72,74,82,76,78,38,61,58,40,47,56,49,40,54,50,49,43,53,54,52,64,67,47,62,84,78,56,53,81,69,55,45,57,52,51,50,52,52,46,48,50,37,30,53,34,51,21,53,49,34,40,53,98,60,63,53,65,62,52,42,52,27,48,69,68,74,67,51,51,74,68,55,52,50,54,52,38,50,50,38,60,78,37,44,41,39,38,38,50,17,42,34,28,21,42,36,40,43,52,54,51,64,78,35,94,64,74,53,71,59,50,52,59,52,45,50,52,22,51,40,48,49,48,45,52,26,50,42,45,58,75,66,67,65,73,78,66,65,95,80,55,66,66,33,55,47,64,50,90,86,42,67,57,42,58,49,33,30,71,70,60,80,51,44,52,24,48,94,96,27,78,38,43,65,42,73,69,21,42,41,48,48,32,55,55,49,32,54,46,32,70,69,42,78,26,84,70,54,20,58,58,52,31,55,52,35,54,53,46,38,54,57,68,70,78,109